Protein AF-A0A6A3CGH7-F1 (afdb_monomer)

Inte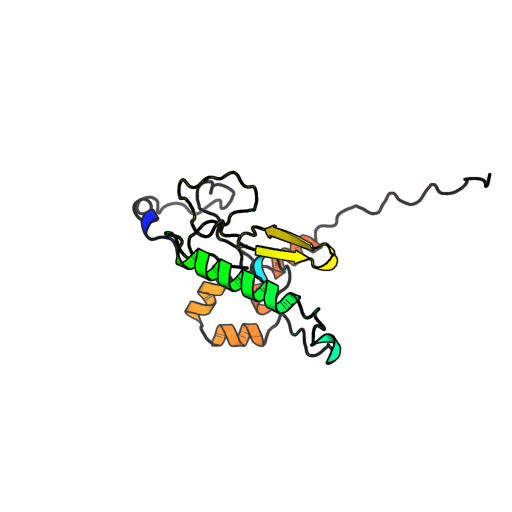rPro domains:
  IPR035985 Ubiquitin-activating enzyme-like [SSF69572] (38-181)

Nearest PDB structures (foldseek):
  3rui-assembly1_A  TM=8.873E-01  e=5.157E-11  Saccharomyces cerevisiae S288C
  3vh3-assembly1_A  TM=8.617E-01  e=3.775E-11  Saccharomyces cerevisiae S288C
  3t7e-assembly1_A-2  TM=8.145E-01  e=2.323E-09  Saccharomyces cerevisiae
  5yec-assembly1_C  TM=8.492E-01  e=1.420E-08  Saccharomyces cerevisiae S288C
  4gsk-assembly1_A  TM=8.381E-01  e=2.080E-07  Saccharomyces cerevisiae S288C

pLDDT: mean 77.68, std 19.88, range [31.5, 97.69]

Foldseek 3Di:
DAFADFPPDDDPPPPPPPPPDPDDDDDPDDDDPDDQFGFADPQQPPLFFDDPPDPPDDPCRVDDPDDPVPVVVVVVVVVLLQVLLVPDPCRSNDDADWVPPPPDDVDPSVSDGRASDWDADPVVRDIGGDTDGGDCLGLDRHPQLVVCCVVPPVVSVVCVHVPRCVSNVSSVSVVVVVVVVVDDDDDPDPDPDDDPDDDDD

Organism: Hibiscus syriacus (NCBI:txid106335)

Secondary structure (DSSP, 8-state):
----S-TT---GGGTTS-SS--------SS--TTS-PPBP-GGGG-SS-----STTS-HHHHS----TTHHHHHHHHHHHHHHHHHHSTTGGGPPP--TT-----SS--TT----SEEEEETTTTEEEEE--B--TT-TTTSHHHHHHHHHHTHHHHHHHHH-TTHHHHHTTHHHHHHHHHH------SS-SS--S-----

Sequence (201 aa):
MRHGPGPLNSTPNLKAETETLAAGVANLTLTNTNRRQRLGCYFCNDVVAPTDSTSNRTLDQQCTVTRPGLAPIASALAVELLVGILHHPDRIFAEAEIANSNSGGNFELPLGILPHQIRGSLPHFQQMTLVGHSSNSCTSCCSTVVSEYRKRGMEFILQAINHPTYLEDVTGLTELMRSANAFKLDWDDEIEAADEECVEL

Mean predicted aligned error: 12.55 Å

Radius of gyration: 23.04 Å; Cα contacts (8 Å, |Δi|>4): 182; chains: 1; bounding box: 76×53×49 Å

Structure (mmCIF, N/CA/C/O backbone):
data_AF-A0A6A3CGH7-F1
#
_entry.id   AF-A0A6A3CGH7-F1
#
loop_
_atom_site.group_PDB
_atom_site.id
_atom_site.type_symbol
_atom_site.label_atom_id
_atom_site.label_alt_id
_atom_site.label_comp_id
_atom_site.label_asym_id
_atom_site.label_entity_id
_atom_site.label_seq_id
_atom_site.pdbx_PDB_ins_code
_atom_site.Cartn_x
_atom_site.Cartn_y
_atom_site.Cartn_z
_atom_site.occupancy
_atom_site.B_iso_or_equiv
_atom_site.auth_seq_id
_atom_site.auth_comp_id
_atom_site.auth_asym_id
_atom_site.auth_atom_id
_atom_site.pdbx_PDB_model_num
ATOM 1 N N . MET A 1 1 ? 1.636 -1.380 -4.687 1.00 89.25 1 MET A N 1
ATOM 2 C CA . MET A 1 1 ? 1.302 -2.515 -3.797 1.00 89.25 1 MET A CA 1
ATOM 3 C C . MET A 1 1 ? -0.112 -2.941 -4.138 1.00 89.25 1 MET A C 1
ATOM 5 O O . MET A 1 1 ? -0.965 -2.064 -4.183 1.00 89.25 1 MET A O 1
ATOM 9 N N . ARG A 1 2 ? -0.367 -4.225 -4.402 1.00 91.50 2 ARG A N 1
ATOM 10 C CA . ARG A 1 2 ? -1.746 -4.733 -4.492 1.00 91.50 2 ARG A CA 1
ATOM 11 C C . ARG A 1 2 ? -2.213 -5.238 -3.131 1.00 91.50 2 ARG A C 1
ATOM 13 O O . ARG A 1 2 ? -1.403 -5.759 -2.378 1.00 91.50 2 ARG A O 1
ATOM 20 N N . HIS A 1 3 ? -3.499 -5.136 -2.834 1.00 87.94 3 HIS A N 1
ATOM 21 C CA . HIS A 1 3 ? -4.072 -5.775 -1.651 1.00 87.94 3 HIS A CA 1
ATOM 22 C C . HIS A 1 3 ? -4.731 -7.107 -2.030 1.00 87.94 3 HIS A C 1
ATOM 24 O O . HIS A 1 3 ? -5.187 -7.294 -3.158 1.00 87.94 3 HIS A O 1
ATOM 30 N N . GLY A 1 4 ? -4.789 -8.026 -1.070 1.00 85.94 4 GLY A N 1
ATOM 31 C CA . GLY A 1 4 ? -5.578 -9.251 -1.183 1.00 85.94 4 GLY A CA 1
ATOM 32 C C . GLY A 1 4 ? -7.066 -9.008 -0.883 1.00 85.94 4 GLY A C 1
ATOM 33 O O . GLY A 1 4 ? -7.504 -7.854 -0.770 1.00 85.94 4 GLY A O 1
ATOM 34 N N . PRO A 1 5 ? -7.861 -10.078 -0.716 1.00 87.44 5 PRO A N 1
ATOM 35 C CA . PRO A 1 5 ? -9.247 -9.963 -0.273 1.00 87.44 5 PRO A CA 1
ATOM 36 C C . PRO A 1 5 ? -9.312 -9.393 1.149 1.00 87.44 5 PRO A C 1
ATOM 38 O O . PRO A 1 5 ? -8.432 -9.661 1.960 1.00 87.44 5 PRO A O 1
ATOM 41 N N . GLY A 1 6 ? -10.354 -8.623 1.475 1.00 85.88 6 GLY A N 1
ATOM 42 C CA . GLY A 1 6 ? -10.535 -8.068 2.822 1.00 85.88 6 GLY A CA 1
ATOM 43 C C . GLY A 1 6 ? -10.729 -9.146 3.907 1.00 85.88 6 GLY A C 1
ATOM 44 O O . GLY A 1 6 ? -11.093 -10.278 3.591 1.00 85.88 6 GLY A O 1
ATOM 45 N N . PRO A 1 7 ? -10.564 -8.809 5.202 1.00 85.75 7 PRO A N 1
ATOM 46 C CA . PRO A 1 7 ? -10.633 -9.772 6.311 1.00 85.75 7 PRO A CA 1
ATOM 47 C C . PRO A 1 7 ? -11.980 -10.504 6.440 1.00 85.75 7 PRO A C 1
ATOM 49 O O . PRO A 1 7 ? -12.039 -11.557 7.063 1.00 85.75 7 PRO A O 1
ATOM 52 N N . LEU A 1 8 ? -13.051 -9.957 5.857 1.00 80.94 8 LEU A N 1
ATOM 53 C CA . LEU A 1 8 ? -14.404 -10.525 5.891 1.00 80.94 8 LEU A CA 1
ATOM 54 C C . LEU A 1 8 ? -14.805 -11.223 4.578 1.00 80.94 8 LEU A C 1
ATOM 56 O O . LEU A 1 8 ? -15.908 -11.755 4.483 1.00 80.94 8 LEU A O 1
ATOM 60 N N . ASN A 1 9 ? -13.924 -11.227 3.573 1.00 70.88 9 ASN A N 1
ATOM 61 C CA . ASN A 1 9 ? -14.151 -11.866 2.281 1.00 70.88 9 ASN A CA 1
ATOM 62 C C . ASN A 1 9 ? -13.320 -13.152 2.214 1.00 70.88 9 ASN A C 1
ATOM 64 O O . ASN A 1 9 ? -12.223 -13.172 1.662 1.00 70.88 9 ASN A O 1
ATOM 68 N N . SER A 1 10 ? -13.827 -14.229 2.808 1.00 59.09 10 SER A N 1
ATOM 69 C CA . SER A 1 10 ? -13.265 -15.569 2.609 1.00 59.09 10 SER A CA 1
ATOM 70 C C . SER A 1 10 ? -13.831 -16.179 1.327 1.00 59.09 10 SER A C 1
ATOM 72 O O . SER A 1 10 ? -15.004 -15.979 1.010 1.00 59.09 10 SER A O 1
ATOM 74 N N . THR A 1 11 ? -13.012 -16.932 0.594 1.00 55.16 11 THR A N 1
ATOM 75 C CA . THR A 1 11 ? -13.457 -17.730 -0.556 1.00 55.16 11 THR A CA 1
ATOM 76 C C . THR A 1 11 ? -14.655 -18.610 -0.168 1.00 55.16 11 THR A C 1
ATOM 78 O O . THR A 1 11 ? -14.607 -19.249 0.886 1.00 55.16 11 THR A O 1
ATOM 81 N N . PRO A 1 12 ? -15.708 -18.713 -1.000 1.00 44.56 12 PRO A N 1
ATOM 82 C CA . PRO A 1 12 ? -16.895 -19.515 -0.685 1.00 44.56 12 PRO A CA 1
ATOM 83 C C . PRO A 1 12 ? -16.621 -21.025 -0.531 1.00 44.56 12 PRO A C 1
ATOM 85 O O . PRO A 1 12 ? -17.478 -21.737 -0.023 1.00 44.56 12 PRO A O 1
ATOM 88 N N . ASN A 1 13 ? -15.432 -21.514 -0.899 1.00 42.19 13 ASN A N 1
ATOM 89 C CA . ASN A 1 13 ? -15.134 -22.946 -1.003 1.00 42.19 13 ASN A CA 1
ATOM 90 C C . ASN A 1 13 ? -14.571 -23.624 0.268 1.00 42.19 13 ASN A C 1
ATOM 92 O O . ASN A 1 13 ? -14.224 -24.794 0.215 1.00 42.19 13 ASN A O 1
ATOM 96 N N . LEU A 1 14 ? -14.477 -22.928 1.412 1.00 46.09 14 LEU A N 1
ATOM 97 C CA . LEU A 1 14 ? -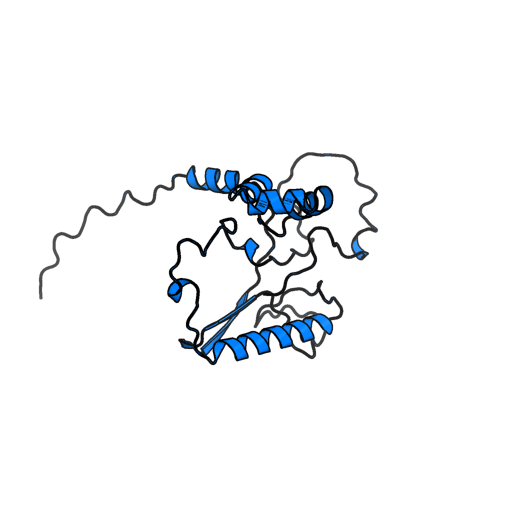14.064 -23.542 2.696 1.00 46.09 14 LEU A CA 1
ATOM 98 C C . LEU A 1 14 ? -15.201 -23.671 3.725 1.00 46.09 14 LEU A C 1
ATOM 100 O O . LEU A 1 14 ? -14.974 -24.132 4.838 1.00 46.09 14 LEU A O 1
ATOM 104 N N . LYS A 1 15 ? -16.430 -23.261 3.385 1.00 39.03 15 LYS A N 1
ATOM 105 C CA . LYS A 1 15 ? -17.566 -23.296 4.324 1.00 39.03 15 LYS A CA 1
ATOM 106 C C . LYS A 1 15 ? -18.226 -24.673 4.478 1.00 39.03 15 LYS A C 1
ATOM 108 O O . LYS A 1 15 ? -19.081 -24.807 5.342 1.00 39.03 15 LYS A O 1
ATOM 113 N N . ALA A 1 16 ? -17.835 -25.679 3.695 1.00 35.09 16 ALA A N 1
ATOM 114 C CA . ALA A 1 16 ? -18.477 -26.995 3.728 1.00 35.09 16 ALA A CA 1
ATOM 115 C C . ALA A 1 16 ? -18.003 -27.927 4.867 1.00 35.09 16 ALA A C 1
ATOM 117 O O . ALA A 1 16 ? -18.632 -28.955 5.080 1.00 35.09 16 ALA A O 1
ATOM 118 N N . GLU A 1 17 ? -16.952 -27.586 5.627 1.00 37.00 17 GLU A N 1
ATOM 119 C CA . GLU A 1 17 ? -16.411 -28.485 6.673 1.00 37.00 17 GLU A CA 1
ATOM 120 C C . GLU A 1 17 ? -16.409 -27.906 8.099 1.00 37.00 17 GLU A C 1
ATOM 122 O O . GLU A 1 17 ? -15.965 -28.563 9.035 1.00 37.00 17 GLU A O 1
ATOM 127 N N . THR A 1 18 ? -16.927 -26.694 8.318 1.00 39.50 18 THR A N 1
ATOM 128 C CA . THR A 1 18 ? -16.840 -26.015 9.630 1.00 39.50 18 THR A CA 1
ATOM 129 C C . THR A 1 18 ? -18.158 -25.908 10.404 1.00 39.50 18 THR A C 1
ATOM 131 O O . THR A 1 18 ? -18.245 -25.108 11.332 1.00 39.50 18 THR A O 1
ATOM 134 N N . GLU A 1 19 ? -19.184 -26.698 10.073 1.00 34.31 19 GLU A N 1
ATOM 135 C CA . GLU A 1 19 ? -20.462 -26.697 10.815 1.00 34.31 19 GLU A CA 1
ATOM 136 C C . GLU A 1 19 ? -20.519 -27.650 12.026 1.00 34.31 19 GLU A C 1
ATOM 138 O O . GLU A 1 19 ? -21.531 -27.680 12.719 1.00 34.31 19 GLU A O 1
ATOM 143 N N . THR A 1 20 ? -19.450 -28.380 12.370 1.00 34.44 20 THR A N 1
ATOM 144 C CA . THR A 1 20 ? -19.519 -29.408 13.436 1.00 34.44 20 THR A CA 1
ATOM 145 C C . THR A 1 20 ? -18.670 -29.188 14.687 1.00 34.44 20 THR A C 1
ATOM 147 O O . THR A 1 20 ? -18.676 -30.052 15.558 1.00 34.44 20 THR A O 1
ATOM 150 N N . LEU A 1 21 ? -17.992 -28.051 14.879 1.00 37.00 21 LEU A N 1
ATOM 151 C CA . LEU A 1 21 ? -17.173 -27.840 16.090 1.00 37.00 21 LEU A CA 1
ATOM 152 C C . LEU A 1 21 ? -17.418 -26.475 16.747 1.00 37.00 21 LEU A C 1
ATOM 154 O O . LEU A 1 21 ? -16.508 -25.678 16.958 1.00 37.00 21 LEU A O 1
ATOM 158 N N . ALA A 1 22 ? -18.677 -26.221 17.106 1.00 41.16 22 ALA A N 1
ATOM 159 C CA . ALA A 1 22 ? -19.054 -25.187 18.064 1.00 41.16 22 ALA A CA 1
ATOM 160 C C . ALA A 1 22 ? -19.098 -25.774 19.488 1.00 41.16 22 ALA A C 1
ATOM 162 O O . ALA A 1 22 ? -20.171 -26.068 20.003 1.00 41.16 22 ALA A O 1
ATOM 163 N N . ALA A 1 23 ? -17.935 -25.950 20.120 1.00 35.22 23 ALA A N 1
ATOM 164 C CA . ALA A 1 23 ? -17.808 -26.049 21.578 1.00 35.22 23 ALA A CA 1
ATOM 165 C C . ALA A 1 23 ? -16.338 -25.884 22.004 1.00 35.22 23 ALA A C 1
ATOM 167 O O . ALA A 1 23 ? -15.513 -26.743 21.711 1.00 35.22 23 ALA A O 1
ATOM 168 N N . GLY A 1 24 ? -16.022 -24.806 22.732 1.00 31.50 24 GLY A N 1
ATOM 169 C CA . GLY A 1 24 ? -14.763 -24.677 23.479 1.00 31.50 24 GLY A CA 1
ATOM 170 C C . GLY A 1 24 ? -13.956 -23.421 23.160 1.00 31.50 24 GLY A C 1
ATOM 171 O O . GLY A 1 24 ? -13.136 -23.403 22.250 1.00 31.50 24 GLY A O 1
ATOM 172 N N . VAL A 1 25 ? -14.163 -22.371 23.954 1.00 47.59 25 VAL A N 1
ATOM 173 C CA . VAL A 1 25 ? -13.304 -21.183 24.006 1.00 47.59 25 VAL A CA 1
ATOM 174 C C . VAL A 1 25 ? -12.207 -21.438 25.044 1.00 47.59 25 VAL A C 1
ATOM 176 O O . VAL A 1 25 ? -12.523 -21.487 26.227 1.00 47.59 25 VAL A O 1
ATOM 179 N N . ALA A 1 26 ? -10.954 -21.606 24.610 1.00 39.22 26 ALA A N 1
ATOM 180 C CA . ALA A 1 26 ? -9.715 -21.267 25.331 1.00 39.22 26 ALA A CA 1
ATOM 181 C C . ALA A 1 26 ? -8.492 -21.683 24.485 1.00 39.22 26 ALA A C 1
ATOM 183 O O . ALA A 1 26 ? -8.507 -22.744 23.872 1.00 39.22 26 ALA A O 1
ATOM 184 N N . ASN A 1 27 ? -7.433 -20.865 24.511 1.00 32.56 27 ASN A N 1
ATOM 185 C CA . ASN A 1 27 ? -6.109 -21.035 23.879 1.00 32.56 27 ASN A CA 1
ATOM 186 C C . ASN A 1 27 ? -5.968 -20.576 22.415 1.00 32.56 27 ASN A C 1
ATOM 188 O O . ASN A 1 27 ? -5.805 -21.357 21.482 1.00 32.56 27 ASN A O 1
ATOM 192 N N . LEU A 1 28 ? -5.917 -19.252 22.240 1.00 44.56 28 LEU A N 1
ATOM 193 C CA . LEU A 1 28 ? -5.352 -18.596 21.058 1.00 44.56 28 LEU A CA 1
ATOM 194 C C . LEU A 1 28 ? -3.817 -18.565 21.149 1.00 44.56 28 LEU A C 1
ATOM 196 O O . LEU A 1 28 ? -3.218 -17.512 21.339 1.00 44.56 28 LEU A O 1
ATOM 200 N N . THR A 1 29 ? -3.177 -19.718 20.981 1.00 39.56 29 THR A N 1
ATOM 201 C CA . THR A 1 29 ? -1.753 -19.804 20.632 1.00 39.56 29 THR A CA 1
ATOM 202 C C . THR A 1 29 ? -1.532 -20.944 19.637 1.00 39.56 29 THR A C 1
ATOM 204 O O . THR A 1 29 ? -1.656 -22.123 19.944 1.00 39.56 29 THR A O 1
ATOM 207 N N . LEU A 1 30 ? -1.188 -20.537 18.414 1.00 45.88 30 LEU A N 1
ATOM 208 C CA . LEU A 1 30 ? -0.374 -21.277 17.450 1.00 45.88 30 LEU A CA 1
ATOM 209 C C . LEU A 1 30 ? -0.872 -22.646 16.932 1.00 45.88 30 LEU A C 1
ATOM 211 O O . LEU A 1 30 ? -0.156 -23.633 17.016 1.00 45.88 30 LEU A O 1
ATOM 215 N N . THR A 1 31 ? -2.015 -22.694 16.244 1.00 34.72 31 THR A N 1
ATOM 216 C CA . THR A 1 31 ? -2.245 -23.706 15.187 1.00 34.72 31 THR A CA 1
ATOM 217 C C . THR A 1 31 ? -3.104 -23.130 14.058 1.00 34.72 31 THR A C 1
ATOM 219 O O . THR A 1 31 ? -4.329 -23.195 14.062 1.00 34.72 31 THR A O 1
ATOM 222 N N . ASN A 1 32 ? -2.468 -22.527 13.053 1.00 37.62 32 ASN A N 1
ATOM 223 C CA . ASN A 1 32 ? -3.140 -22.257 11.782 1.00 37.62 32 ASN A CA 1
ATOM 224 C C . ASN A 1 32 ? -2.175 -22.478 10.618 1.00 37.62 32 ASN A C 1
ATOM 226 O O . ASN A 1 32 ? -1.733 -21.545 9.956 1.00 37.62 32 ASN A O 1
ATOM 230 N N . THR A 1 33 ? -1.802 -23.737 10.412 1.00 35.31 33 THR A N 1
ATOM 231 C CA . THR A 1 33 ? -0.874 -24.174 9.363 1.00 35.31 33 THR A CA 1
ATOM 232 C C . THR A 1 33 ? -1.534 -24.365 7.993 1.00 35.31 33 THR A C 1
ATOM 234 O O . THR A 1 33 ? -0.865 -24.829 7.084 1.00 35.31 33 THR A O 1
ATOM 237 N N . ASN A 1 34 ? -2.806 -23.983 7.790 1.00 40.88 34 ASN A N 1
ATOM 238 C CA . ASN A 1 34 ? -3.487 -24.128 6.489 1.00 40.88 34 ASN A CA 1
ATOM 239 C C . ASN A 1 34 ? -4.535 -23.036 6.183 1.00 40.88 34 ASN A C 1
ATOM 241 O O . ASN A 1 34 ? -5.547 -23.289 5.531 1.00 40.88 34 ASN A O 1
ATOM 245 N N . ARG A 1 35 ? -4.319 -21.788 6.619 1.00 57.66 35 ARG A N 1
ATOM 246 C CA . ARG A 1 35 ? -5.030 -20.636 6.034 1.00 57.66 35 ARG A CA 1
ATOM 247 C C . ARG A 1 35 ? -4.040 -19.783 5.261 1.00 57.66 35 ARG A C 1
ATOM 249 O O . ARG A 1 35 ? -3.106 -19.252 5.857 1.00 57.66 35 ARG A O 1
ATOM 256 N N . ARG A 1 36 ? -4.269 -19.633 3.949 1.00 68.19 36 ARG A N 1
ATOM 257 C CA . ARG A 1 36 ? -3.543 -18.678 3.095 1.00 68.19 36 ARG A CA 1
ATOM 258 C C . ARG A 1 36 ? -3.466 -17.331 3.818 1.00 68.19 36 ARG A C 1
ATOM 260 O O . ARG A 1 36 ? -4.499 -16.738 4.141 1.00 68.19 36 ARG A O 1
ATOM 267 N N . GLN A 1 37 ? -2.252 -16.877 4.125 1.00 81.19 37 GLN A N 1
ATOM 268 C CA . GLN A 1 37 ? -2.053 -15.627 4.852 1.00 81.19 37 GLN A CA 1
ATOM 269 C C . GLN A 1 37 ? -2.447 -14.450 3.956 1.00 81.19 37 GLN A C 1
ATOM 271 O O . GLN A 1 37 ? -1.928 -14.287 2.853 1.00 81.19 37 GLN A O 1
ATOM 276 N N . ARG A 1 38 ? -3.372 -13.610 4.432 1.00 90.44 38 ARG A N 1
ATOM 277 C CA . ARG A 1 38 ? -3.857 -12.445 3.681 1.00 90.44 38 ARG A CA 1
ATOM 278 C C . ARG A 1 38 ? -2.707 -11.464 3.423 1.00 90.44 38 ARG A C 1
ATOM 280 O O . ARG A 1 38 ? -1.905 -11.189 4.317 1.00 90.44 38 ARG A O 1
ATOM 287 N N . LEU A 1 39 ? -2.661 -10.906 2.213 1.00 92.75 39 LEU A N 1
ATOM 288 C CA . LEU A 1 39 ? -1.710 -9.850 1.863 1.00 92.75 39 LEU A CA 1
ATOM 289 C C . LEU A 1 39 ? -1.976 -8.586 2.689 1.00 92.75 39 LEU A C 1
ATOM 291 O O . LEU A 1 39 ? -3.130 -8.210 2.915 1.00 92.75 39 LEU A O 1
ATOM 295 N N . GLY A 1 40 ? -0.903 -7.938 3.136 1.00 92.50 40 GLY A N 1
ATOM 296 C CA . GLY A 1 40 ? -0.989 -6.677 3.868 1.00 92.50 40 GLY A CA 1
ATOM 297 C C . GLY A 1 40 ? -1.496 -5.519 3.003 1.00 92.50 40 GLY A C 1
ATOM 298 O O . GLY A 1 40 ? -1.405 -5.550 1.779 1.00 92.50 40 GLY A O 1
ATOM 299 N N . CYS A 1 41 ? -2.036 -4.485 3.645 1.00 93.25 41 CYS A N 1
ATOM 300 C CA . CYS A 1 41 ? -2.239 -3.185 3.009 1.00 93.25 41 CYS A CA 1
ATOM 301 C C . CYS A 1 41 ? -1.012 -2.285 3.223 1.00 93.25 41 CYS A C 1
ATOM 303 O O . CYS A 1 41 ? -0.036 -2.682 3.865 1.00 93.25 41 CYS A O 1
ATOM 305 N N . TYR A 1 42 ? -1.084 -1.051 2.722 1.00 92.38 42 TYR A N 1
ATOM 306 C CA . TYR A 1 42 ? -0.023 -0.055 2.882 1.00 92.38 42 TYR A CA 1
ATOM 307 C C . TYR A 1 42 ? 0.373 0.151 4.355 1.00 92.38 42 TYR A C 1
ATOM 309 O O . TYR A 1 42 ? 1.552 0.104 4.690 1.00 92.38 42 TYR A O 1
ATOM 317 N N . PHE A 1 43 ? -0.624 0.248 5.238 1.00 92.50 43 PHE A N 1
ATOM 318 C CA . PHE A 1 43 ? -0.461 0.495 6.674 1.00 92.50 43 PHE A CA 1
ATOM 319 C C . PHE A 1 43 ? -0.136 -0.758 7.503 1.00 92.50 43 PHE A C 1
ATOM 321 O O . PHE A 1 43 ? -0.076 -0.687 8.722 1.00 92.50 43 PHE A O 1
ATOM 328 N N . CYS A 1 44 ? 0.015 -1.942 6.896 1.00 91.56 44 CYS A N 1
ATOM 329 C CA . CYS A 1 44 ? 0.346 -3.155 7.661 1.00 91.56 44 CYS A CA 1
ATOM 330 C C . CYS A 1 44 ? 1.791 -3.193 8.149 1.00 91.56 44 CYS A C 1
ATOM 332 O O . CYS A 1 44 ? 2.073 -3.908 9.103 1.00 91.56 44 CYS A O 1
ATOM 334 N N . ASN A 1 45 ? 2.685 -2.475 7.469 1.00 83.12 45 ASN A N 1
ATOM 335 C CA . ASN A 1 45 ? 4.102 -2.420 7.821 1.00 83.12 45 ASN A CA 1
ATOM 336 C C . ASN A 1 45 ? 4.461 -1.128 8.565 1.00 83.12 45 ASN A C 1
ATOM 338 O O . ASN A 1 45 ? 5.640 -0.882 8.792 1.00 83.12 45 ASN A O 1
ATOM 342 N N . ASP A 1 46 ? 3.467 -0.296 8.875 1.00 76.25 46 ASP A N 1
ATOM 343 C CA . ASP A 1 46 ? 3.660 0.920 9.652 1.00 76.25 46 ASP A CA 1
ATOM 344 C C . ASP A 1 46 ? 3.371 0.626 11.128 1.00 76.25 46 ASP A C 1
ATOM 346 O O . ASP A 1 46 ? 2.463 -0.147 11.446 1.00 76.25 46 ASP A O 1
ATOM 350 N N . VAL A 1 47 ? 4.166 1.219 12.015 1.00 69.12 47 VAL A N 1
ATOM 351 C CA . VAL A 1 47 ? 4.022 1.098 13.476 1.00 69.12 47 VAL A CA 1
ATOM 352 C C . VAL A 1 47 ? 3.337 2.317 14.089 1.00 69.12 47 VAL A C 1
ATOM 354 O O . VAL A 1 47 ? 3.213 2.388 15.306 1.00 69.12 47 VAL A O 1
ATOM 357 N N . VAL A 1 48 ? 2.878 3.258 13.259 1.00 73.38 48 VAL A N 1
ATOM 358 C CA . VAL A 1 48 ? 2.172 4.473 13.679 1.00 73.38 48 VAL A CA 1
ATOM 359 C C . VAL A 1 48 ? 0.887 4.630 12.862 1.00 73.38 48 VAL A C 1
ATOM 361 O O . VAL A 1 48 ? 0.829 4.265 11.683 1.00 73.38 48 VAL A O 1
ATOM 364 N N . ALA A 1 49 ? -0.174 5.163 13.470 1.00 77.88 49 ALA A N 1
ATOM 365 C CA . ALA A 1 49 ? -1.344 5.588 12.711 1.00 77.88 49 ALA A CA 1
ATOM 366 C C . ALA A 1 49 ? -1.014 6.776 11.786 1.00 77.88 49 ALA A C 1
ATOM 368 O O . ALA A 1 49 ? -0.171 7.617 12.106 1.00 77.88 49 ALA A O 1
ATOM 369 N N . PRO A 1 50 ? -1.697 6.898 10.633 1.00 79.00 50 PRO A N 1
ATOM 370 C CA . PRO A 1 50 ? -1.559 8.085 9.801 1.00 79.00 50 PRO A CA 1
ATOM 371 C C . PRO A 1 50 ? -2.030 9.329 10.569 1.00 79.00 50 PRO A C 1
ATOM 373 O O . PRO A 1 50 ? -3.181 9.408 10.993 1.00 79.00 50 PRO A O 1
ATOM 376 N N . THR A 1 51 ? -1.140 10.307 10.716 1.00 81.38 51 THR A N 1
ATOM 377 C CA . THR A 1 51 ? -1.406 11.610 11.341 1.00 81.38 51 THR A CA 1
ATOM 378 C C . THR A 1 51 ? -1.245 12.740 10.322 1.00 81.38 51 THR A C 1
ATOM 380 O O . THR A 1 51 ? -0.873 12.505 9.170 1.00 81.38 51 THR A O 1
ATOM 383 N N . ASP A 1 52 ? -1.558 13.977 10.716 1.00 79.44 52 ASP A N 1
ATOM 384 C CA . ASP A 1 52 ? -1.374 15.140 9.846 1.00 79.44 52 ASP A CA 1
ATOM 385 C C . ASP A 1 52 ? 0.111 15.352 9.514 1.00 79.44 52 ASP A C 1
ATOM 387 O O . ASP A 1 52 ? 0.899 15.862 10.311 1.00 79.44 52 ASP A O 1
ATOM 391 N N . SER A 1 53 ? 0.487 14.963 8.297 1.00 75.25 53 SER A N 1
ATOM 392 C CA . SER A 1 53 ? 1.839 15.114 7.766 1.00 75.25 53 SER A CA 1
ATOM 393 C C . SER A 1 53 ? 2.051 16.425 7.001 1.00 75.25 53 SER A C 1
ATOM 395 O O . SER A 1 53 ? 3.093 16.578 6.364 1.00 75.25 53 SER A O 1
ATOM 397 N N . THR A 1 54 ? 1.072 17.336 6.986 1.00 76.38 54 THR A N 1
ATOM 398 C CA . THR A 1 54 ? 1.060 18.528 6.119 1.00 76.38 54 THR A CA 1
ATOM 399 C C . THR A 1 54 ? 1.186 19.845 6.878 1.00 76.38 54 THR A C 1
ATOM 401 O O . THR A 1 54 ? 1.961 20.697 6.444 1.00 76.38 54 THR A O 1
ATOM 404 N N . SER A 1 55 ? 0.513 20.012 8.022 1.00 76.19 55 SER A N 1
ATOM 405 C CA . SER A 1 55 ? 0.494 21.282 8.776 1.00 76.19 55 SER A CA 1
ATOM 406 C C . SER A 1 55 ? 1.871 21.765 9.238 1.00 76.19 55 SER A C 1
ATOM 408 O O . SER A 1 55 ? 2.107 22.968 9.302 1.00 76.19 55 SER A O 1
ATOM 410 N N . ASN A 1 56 ? 2.800 20.841 9.489 1.00 72.12 56 ASN A N 1
ATOM 411 C CA . ASN A 1 56 ? 4.165 21.139 9.936 1.00 72.12 56 ASN A CA 1
ATOM 412 C C . ASN A 1 56 ? 5.224 21.032 8.823 1.00 72.12 56 ASN A C 1
ATOM 414 O O . ASN A 1 56 ? 6.417 20.975 9.118 1.00 72.12 56 ASN A O 1
ATOM 418 N N . ARG A 1 57 ? 4.817 20.980 7.547 1.00 69.50 57 ARG A N 1
ATOM 419 C CA . ARG A 1 57 ? 5.731 20.939 6.393 1.00 69.50 57 ARG A CA 1
ATOM 420 C C . ARG A 1 57 ? 5.586 22.199 5.552 1.00 69.50 57 ARG A C 1
ATOM 422 O O . ARG A 1 57 ? 4.472 22.585 5.215 1.00 69.50 57 ARG A O 1
ATOM 429 N N . THR A 1 58 ? 6.698 22.822 5.168 1.00 68.12 58 THR A N 1
ATOM 430 C CA . THR A 1 58 ? 6.681 23.916 4.178 1.00 68.12 58 THR A CA 1
ATOM 431 C C . THR A 1 58 ? 6.281 23.380 2.796 1.00 68.12 58 THR A C 1
ATOM 433 O O . THR A 1 58 ? 6.372 22.180 2.553 1.00 68.12 58 THR A O 1
ATOM 436 N N . LEU A 1 59 ? 5.837 24.236 1.867 1.00 62.12 59 LEU A N 1
ATOM 437 C CA . LEU A 1 59 ? 5.371 23.812 0.532 1.00 62.12 59 LEU A CA 1
ATOM 438 C C . LEU A 1 59 ? 6.399 22.923 -0.210 1.00 62.12 59 LEU A C 1
ATOM 440 O O . LEU A 1 59 ? 6.031 21.914 -0.811 1.00 62.12 59 LEU A O 1
ATOM 444 N N . ASP A 1 60 ? 7.693 23.226 -0.066 1.00 61.41 60 ASP A N 1
ATOM 445 C CA . ASP A 1 60 ? 8.805 22.440 -0.629 1.00 61.41 60 ASP A CA 1
ATOM 446 C C . ASP A 1 60 ? 9.034 21.083 0.068 1.00 61.41 60 ASP A C 1
ATOM 448 O O . ASP A 1 60 ? 9.698 20.203 -0.472 1.00 61.41 60 ASP A O 1
ATOM 452 N N . GLN A 1 61 ? 8.471 20.885 1.262 1.00 62.03 61 GLN A N 1
ATOM 453 C CA . GLN A 1 61 ? 8.438 19.611 1.992 1.00 62.03 61 GLN A CA 1
ATOM 454 C C . GLN A 1 61 ? 7.123 18.838 1.780 1.00 62.03 61 GLN A C 1
ATOM 456 O O . GLN A 1 61 ? 7.022 17.663 2.153 1.00 62.03 61 GLN A O 1
ATOM 461 N N . GLN A 1 62 ? 6.110 19.483 1.194 1.00 63.69 62 GLN A N 1
ATOM 462 C CA . GLN A 1 62 ? 4.836 18.870 0.810 1.00 63.69 62 GLN A CA 1
ATOM 463 C C . GLN A 1 62 ? 4.896 18.282 -0.610 1.00 63.69 62 GLN A C 1
ATOM 465 O O . GLN A 1 62 ? 4.238 17.281 -0.888 1.00 63.69 62 GLN A O 1
ATOM 470 N N . CYS A 1 63 ? 5.734 18.846 -1.486 1.00 64.94 63 CYS A N 1
ATOM 471 C CA . CYS A 1 63 ? 5.934 18.373 -2.852 1.00 64.94 63 CYS A CA 1
ATOM 472 C C . CYS A 1 63 ? 7.239 17.582 -2.981 1.00 64.94 63 CYS A C 1
ATOM 474 O O . CYS A 1 63 ? 8.334 18.101 -2.788 1.00 64.94 63 CYS A O 1
ATOM 476 N N . THR A 1 64 ? 7.147 16.314 -3.374 1.00 64.62 64 THR A N 1
ATOM 477 C CA . THR A 1 64 ? 8.335 15.537 -3.737 1.00 64.62 64 THR A CA 1
ATOM 478 C C . THR A 1 64 ? 8.818 16.002 -5.113 1.00 64.62 64 THR A C 1
ATOM 480 O O . THR A 1 64 ? 8.173 15.723 -6.124 1.00 64.62 64 THR A O 1
ATOM 483 N N . VAL A 1 65 ? 9.960 16.691 -5.188 1.00 78.06 65 VAL A N 1
ATOM 484 C CA . VAL A 1 65 ? 10.672 16.848 -6.466 1.00 78.06 65 VAL A CA 1
ATOM 485 C C . VAL A 1 65 ? 11.159 15.458 -6.871 1.00 78.06 65 VAL A C 1
ATOM 487 O O . VAL A 1 65 ? 12.093 14.911 -6.288 1.00 78.06 65 VAL A O 1
ATOM 490 N N . THR A 1 66 ? 10.476 14.841 -7.834 1.00 85.56 66 THR A N 1
ATOM 491 C CA . THR A 1 66 ? 10.813 13.499 -8.319 1.00 85.56 66 THR A CA 1
ATOM 492 C C . THR A 1 66 ? 11.562 13.579 -9.641 1.00 85.56 66 THR A C 1
ATOM 494 O O . THR A 1 66 ? 11.326 14.460 -10.467 1.00 85.56 66 THR A O 1
ATOM 497 N N . ARG A 1 67 ? 12.477 12.630 -9.874 1.00 89.00 67 ARG A N 1
ATOM 498 C CA . ARG A 1 67 ? 13.074 12.447 -11.203 1.00 89.00 67 ARG A CA 1
ATOM 499 C C . ARG A 1 67 ? 11.937 12.163 -12.201 1.00 89.00 67 ARG A C 1
ATOM 501 O O . ARG A 1 67 ? 11.192 11.213 -11.951 1.00 89.00 67 ARG A O 1
ATOM 508 N N . PRO A 1 68 ? 11.833 12.876 -13.340 1.00 91.06 68 PRO A N 1
ATOM 509 C CA . PRO A 1 68 ? 10.697 12.745 -14.262 1.00 91.06 68 PRO A CA 1
ATOM 510 C C . PRO A 1 68 ? 10.415 11.316 -14.753 1.00 91.06 68 PRO A C 1
ATOM 512 O O . PRO A 1 68 ? 9.276 10.979 -15.052 1.00 91.06 68 PRO A O 1
ATOM 515 N N . GLY A 1 69 ? 11.435 10.449 -14.792 1.00 92.50 69 GLY A N 1
ATOM 516 C CA . GLY A 1 69 ? 11.284 9.042 -15.173 1.00 92.50 69 GLY A CA 1
ATOM 517 C C . GLY A 1 69 ? 10.558 8.151 -14.153 1.00 92.50 69 GLY A C 1
ATOM 518 O O . GLY A 1 69 ? 10.134 7.060 -14.520 1.00 92.50 69 GLY A O 1
ATOM 519 N N . LEU A 1 70 ? 10.382 8.575 -12.893 1.00 92.56 70 LEU A N 1
ATOM 520 C CA . LEU A 1 70 ? 9.754 7.740 -11.856 1.00 92.56 70 LEU A CA 1
ATOM 521 C C . LEU A 1 70 ? 8.258 7.526 -12.091 1.00 92.56 70 LEU A C 1
ATOM 523 O O . LEU A 1 70 ? 7.782 6.396 -11.988 1.00 92.56 70 LEU A O 1
ATOM 527 N N . ALA A 1 71 ? 7.520 8.594 -12.405 1.00 93.31 71 ALA A N 1
ATOM 528 C CA . ALA A 1 71 ? 6.071 8.515 -12.559 1.00 93.31 71 ALA A CA 1
ATOM 529 C C . ALA A 1 71 ? 5.645 7.584 -13.715 1.00 93.31 71 ALA A C 1
ATOM 531 O O . ALA A 1 71 ? 4.787 6.730 -13.476 1.00 93.31 71 ALA A O 1
ATOM 532 N N . PRO A 1 72 ? 6.259 7.640 -14.918 1.00 96.69 72 PRO A N 1
ATOM 533 C CA . PRO A 1 72 ? 5.958 6.691 -15.991 1.00 96.69 72 PRO A CA 1
ATOM 534 C C . PRO A 1 72 ? 6.247 5.233 -15.617 1.00 96.69 72 PRO A C 1
ATOM 536 O O . PRO A 1 72 ? 5.414 4.369 -15.874 1.00 96.69 72 PRO A O 1
ATOM 539 N N . ILE A 1 73 ? 7.382 4.954 -14.961 1.00 96.69 73 ILE A N 1
ATOM 540 C CA . ILE A 1 73 ? 7.755 3.590 -14.549 1.00 96.69 73 ILE A CA 1
ATOM 541 C C . ILE A 1 73 ? 6.755 3.041 -13.528 1.00 96.69 73 ILE A C 1
ATOM 543 O O . ILE A 1 73 ? 6.236 1.940 -13.701 1.00 96.69 73 ILE A O 1
ATOM 547 N N . ALA A 1 74 ? 6.444 3.814 -12.484 1.00 95.25 74 ALA A N 1
ATOM 548 C CA . ALA A 1 74 ? 5.480 3.408 -11.465 1.00 95.25 74 ALA A CA 1
ATOM 549 C C . ALA A 1 74 ? 4.079 3.180 -12.058 1.00 95.25 74 ALA A C 1
ATOM 551 O O . ALA A 1 74 ? 3.412 2.210 -11.700 1.00 95.25 74 ALA A O 1
ATOM 552 N N . SER A 1 75 ? 3.660 4.044 -12.988 1.00 97.12 75 SER A N 1
ATOM 553 C CA . SER A 1 75 ? 2.362 3.938 -13.663 1.00 97.12 75 SER A CA 1
ATOM 554 C C . SER A 1 75 ? 2.279 2.685 -14.533 1.00 97.12 75 SER A C 1
ATOM 556 O O . SER A 1 75 ? 1.308 1.941 -14.426 1.00 97.12 75 SER A O 1
ATOM 558 N N . ALA A 1 76 ? 3.311 2.408 -15.338 1.00 97.69 76 ALA A N 1
ATOM 559 C CA . ALA A 1 76 ? 3.370 1.213 -16.175 1.00 97.69 76 ALA A CA 1
ATOM 560 C C . ALA A 1 76 ? 3.301 -0.067 -15.328 1.00 97.69 76 ALA A C 1
ATOM 562 O O . ALA A 1 76 ? 2.457 -0.923 -15.574 1.00 97.69 76 ALA A O 1
ATOM 563 N N . LEU A 1 77 ? 4.106 -0.157 -14.263 1.00 96.19 77 LEU A N 1
ATOM 564 C CA . LEU A 1 77 ? 4.090 -1.303 -13.348 1.00 96.19 77 LEU A CA 1
ATOM 565 C C . LEU A 1 77 ? 2.728 -1.496 -12.665 1.00 96.19 77 LEU A C 1
ATOM 567 O O . LEU A 1 77 ? 2.289 -2.628 -12.478 1.00 96.19 77 LEU A O 1
ATOM 571 N N . ALA A 1 78 ? 2.058 -0.408 -12.274 1.00 96.00 78 ALA A N 1
ATOM 572 C CA . ALA A 1 78 ? 0.740 -0.479 -11.651 1.00 96.00 78 ALA A CA 1
ATOM 573 C C . ALA A 1 78 ? -0.333 -0.993 -12.623 1.00 96.00 78 ALA A C 1
ATOM 575 O O . ALA A 1 78 ? -1.164 -1.813 -12.226 1.00 96.00 78 ALA A O 1
ATOM 576 N N . VAL A 1 79 ? -0.303 -0.539 -13.880 1.00 97.12 79 VAL A N 1
ATOM 577 C CA . VAL A 1 79 ? -1.230 -0.991 -14.927 1.00 97.12 79 VAL A CA 1
ATOM 578 C C . VAL A 1 79 ? -0.979 -2.455 -15.277 1.00 97.12 79 VAL A C 1
ATOM 580 O O . VAL A 1 79 ? -1.927 -3.233 -15.249 1.00 97.12 79 VAL A O 1
ATOM 583 N N . GLU A 1 80 ? 0.270 -2.860 -15.509 1.00 95.69 80 GLU A N 1
ATOM 584 C CA . GLU A 1 80 ? 0.608 -4.261 -15.806 1.00 95.69 80 GLU A CA 1
ATOM 585 C C . GLU A 1 80 ? 0.184 -5.197 -14.670 1.00 95.69 80 GLU A C 1
ATOM 587 O O . GLU A 1 80 ? -0.445 -6.229 -14.904 1.00 95.69 80 GLU A O 1
ATOM 592 N N . LEU A 1 81 ? 0.422 -4.798 -13.415 1.00 94.44 81 LEU A N 1
ATOM 593 C CA . LEU A 1 81 ? -0.025 -5.565 -12.254 1.00 94.44 81 LEU A CA 1
ATOM 594 C C . LEU A 1 81 ? -1.556 -5.675 -12.192 1.00 94.44 81 LEU A C 1
ATOM 596 O O . LEU A 1 81 ? -2.080 -6.744 -11.880 1.00 94.44 81 LEU A O 1
ATOM 600 N N . LEU A 1 82 ? -2.284 -4.595 -12.485 1.00 94.81 82 LEU A N 1
ATOM 601 C CA . LEU A 1 82 ? -3.747 -4.610 -12.527 1.00 94.81 82 LEU A CA 1
ATOM 602 C C . LEU A 1 82 ? -4.264 -5.557 -13.615 1.00 94.81 82 LEU A C 1
ATOM 604 O O . LEU A 1 82 ? -5.143 -6.376 -13.344 1.00 94.81 82 LEU A O 1
ATOM 608 N N . VAL A 1 83 ? -3.716 -5.467 -14.828 1.00 95.12 83 VAL A N 1
ATOM 609 C CA . VAL A 1 83 ? -4.090 -6.335 -15.950 1.00 95.12 83 VAL A CA 1
ATOM 610 C C . VAL A 1 83 ? -3.793 -7.796 -15.604 1.00 95.12 83 VAL A C 1
ATOM 612 O O . VAL A 1 83 ? -4.672 -8.640 -15.783 1.00 95.12 83 VAL A O 1
ATOM 615 N N . GLY A 1 84 ? -2.629 -8.088 -15.018 1.00 93.06 84 GLY A N 1
ATOM 616 C CA . GLY A 1 84 ? -2.266 -9.420 -14.531 1.00 93.06 84 GLY A CA 1
ATOM 617 C C . GLY A 1 84 ? -3.268 -9.981 -13.518 1.00 93.06 84 GLY A C 1
ATOM 618 O O . GLY A 1 84 ? -3.764 -11.094 -13.689 1.00 93.06 84 GLY A O 1
ATOM 619 N N . ILE A 1 85 ? -3.651 -9.192 -12.506 1.00 92.44 85 ILE A N 1
ATOM 620 C CA . ILE A 1 85 ? -4.667 -9.593 -11.514 1.00 92.44 85 ILE A CA 1
ATOM 621 C C . ILE A 1 85 ? -6.008 -9.892 -12.192 1.00 92.44 85 ILE A C 1
ATOM 623 O O . ILE A 1 85 ? -6.675 -10.857 -11.830 1.00 92.44 85 ILE A O 1
ATOM 627 N N . LEU A 1 86 ? -6.435 -9.075 -13.158 1.00 92.88 86 LEU A N 1
ATOM 628 C CA . LEU A 1 86 ? -7.731 -9.253 -13.820 1.00 92.88 86 LEU A CA 1
ATOM 629 C C . LEU A 1 86 ? -7.796 -10.514 -14.691 1.00 92.88 86 LEU A C 1
ATOM 631 O O . LEU A 1 86 ? -8.882 -11.085 -14.816 1.00 92.88 86 LEU A O 1
ATOM 635 N N . HIS A 1 87 ? -6.667 -10.936 -15.265 1.00 91.25 87 HIS A N 1
ATOM 636 C CA . HIS A 1 87 ? -6.563 -12.144 -16.091 1.00 91.25 87 HIS A CA 1
ATOM 637 C C . HIS A 1 87 ? -6.312 -13.417 -15.276 1.00 91.25 87 HIS A C 1
ATOM 639 O O . HIS A 1 87 ? -6.589 -14.512 -15.762 1.00 91.25 87 HIS A O 1
ATOM 645 N N . HIS A 1 88 ? -5.819 -13.299 -14.043 1.00 89.75 88 HIS A N 1
ATOM 646 C CA . HIS A 1 88 ? -5.607 -14.450 -13.175 1.00 89.75 88 HIS A CA 1
ATOM 647 C C . HIS A 1 88 ? -6.946 -15.112 -12.795 1.00 89.75 88 HIS A C 1
ATOM 649 O O . HIS A 1 88 ? -7.873 -14.400 -12.390 1.00 89.75 88 HIS A O 1
ATOM 655 N N . PRO A 1 89 ? -7.068 -16.456 -12.835 1.00 89.56 89 PRO A N 1
ATOM 656 C CA . PRO A 1 89 ? -8.315 -17.156 -12.499 1.00 89.56 89 PRO A CA 1
ATOM 657 C C . PRO A 1 89 ? -8.831 -16.807 -11.094 1.00 89.56 89 PRO A C 1
ATOM 659 O O . PRO A 1 89 ? -10.013 -16.512 -10.918 1.00 89.56 89 PRO A O 1
ATOM 662 N N . ASP A 1 90 ? -7.927 -16.734 -10.114 1.00 88.69 90 ASP A N 1
ATOM 663 C CA . ASP A 1 90 ? -8.258 -16.356 -8.731 1.00 88.69 90 ASP A CA 1
ATOM 664 C C . ASP A 1 90 ? -8.448 -14.840 -8.504 1.00 88.69 90 ASP A C 1
ATOM 666 O O . ASP A 1 90 ? -8.876 -14.421 -7.426 1.00 88.69 90 ASP A O 1
ATOM 670 N N . ARG A 1 91 ? -8.169 -13.985 -9.496 1.00 90.44 91 ARG A N 1
ATOM 671 C CA . ARG A 1 91 ? -8.320 -12.520 -9.413 1.00 90.44 91 ARG A CA 1
ATOM 672 C C . ARG A 1 91 ? -7.685 -11.922 -8.146 1.00 90.44 91 ARG A C 1
ATOM 674 O O . ARG A 1 91 ? -6.502 -12.106 -7.887 1.00 90.44 91 ARG A O 1
ATOM 681 N N . ILE A 1 92 ? -8.471 -11.224 -7.317 1.00 89.88 92 ILE A N 1
ATOM 682 C CA . ILE A 1 92 ? -8.024 -10.623 -6.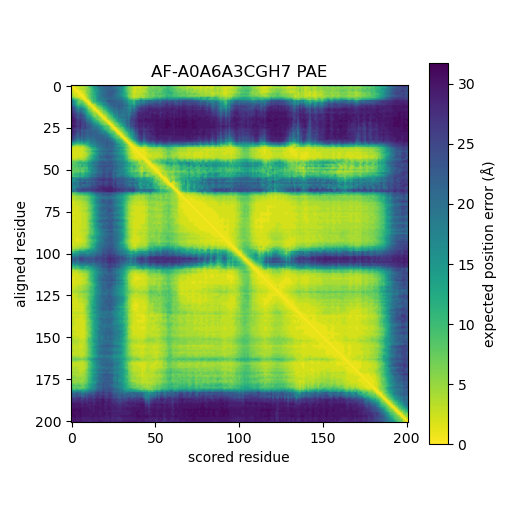047 1.00 89.88 92 ILE A CA 1
ATOM 683 C C . ILE A 1 92 ? -7.527 -11.660 -5.021 1.00 89.88 92 ILE A C 1
ATOM 685 O O . ILE A 1 92 ? -6.817 -11.299 -4.085 1.00 89.88 92 ILE A O 1
ATOM 689 N N . PHE A 1 93 ? -7.890 -12.935 -5.184 1.00 89.19 93 PHE A N 1
ATOM 690 C CA . PHE A 1 93 ? -7.450 -14.041 -4.331 1.00 89.19 93 PHE A CA 1
ATOM 691 C C . PHE A 1 93 ? -6.128 -14.672 -4.793 1.00 89.19 93 PHE A C 1
ATOM 693 O O . PHE A 1 93 ? -5.638 -15.572 -4.111 1.00 89.19 93 PHE A O 1
ATOM 700 N N . ALA A 1 94 ? -5.550 -14.209 -5.908 1.00 89.38 94 ALA A N 1
ATOM 701 C CA . ALA A 1 94 ? -4.271 -14.696 -6.409 1.00 89.38 94 ALA A CA 1
ATOM 702 C C . ALA A 1 94 ? -3.140 -14.470 -5.392 1.00 89.38 94 ALA A C 1
ATOM 704 O O . ALA A 1 94 ? -2.945 -13.354 -4.883 1.00 89.38 94 ALA A O 1
ATOM 705 N N . GLU A 1 95 ? -2.380 -15.531 -5.120 1.00 88.56 95 GLU A N 1
ATOM 706 C CA . GLU A 1 95 ? -1.248 -15.497 -4.196 1.00 88.56 95 GLU A CA 1
ATOM 707 C C . GLU A 1 95 ? -0.141 -14.565 -4.699 1.00 88.56 95 GLU A C 1
ATOM 709 O O . GLU A 1 95 ? -0.026 -14.270 -5.888 1.00 88.56 95 GLU A O 1
ATOM 714 N N . ALA A 1 96 ? 0.634 -14.010 -3.768 1.00 90.12 96 ALA A N 1
ATOM 715 C CA . ALA A 1 96 ? 1.739 -13.135 -4.123 1.00 90.12 96 ALA A CA 1
ATOM 716 C C . ALA A 1 96 ? 3.008 -13.935 -4.375 1.00 90.12 96 ALA A C 1
ATOM 718 O O . ALA A 1 96 ? 3.458 -14.678 -3.509 1.00 90.12 96 ALA A O 1
ATOM 719 N N . GLU A 1 97 ? 3.604 -13.698 -5.532 1.00 87.25 97 GLU A N 1
ATOM 720 C CA . GLU A 1 97 ? 4.835 -14.336 -5.968 1.00 87.25 97 GLU A CA 1
ATOM 721 C C . GLU A 1 97 ? 6.003 -13.352 -5.868 1.00 87.25 97 GLU A C 1
ATOM 723 O O . GLU A 1 97 ? 5.854 -12.137 -6.046 1.00 87.25 97 GLU A O 1
ATOM 728 N N . ILE A 1 98 ? 7.185 -13.882 -5.569 1.00 83.69 98 ILE A N 1
ATOM 729 C CA . ILE A 1 98 ? 8.442 -13.129 -5.554 1.00 83.69 98 ILE A CA 1
ATOM 730 C C . ILE A 1 98 ? 9.231 -13.537 -6.798 1.00 83.69 98 ILE A C 1
ATOM 732 O O . ILE A 1 98 ? 9.236 -14.711 -7.177 1.00 83.69 98 ILE A O 1
ATOM 736 N N . ALA A 1 99 ? 9.921 -12.590 -7.434 1.00 72.00 99 ALA A N 1
ATOM 737 C CA . ALA A 1 99 ? 10.857 -12.922 -8.502 1.00 72.00 99 ALA A CA 1
ATOM 738 C C . ALA A 1 99 ? 11.847 -14.002 -8.011 1.00 72.00 99 ALA A C 1
ATOM 740 O O . ALA A 1 99 ? 12.438 -13.852 -6.942 1.00 72.00 99 ALA A O 1
ATOM 741 N N . ASN A 1 100 ? 12.005 -15.086 -8.781 1.00 67.50 100 ASN A N 1
ATOM 742 C CA . ASN A 1 100 ? 12.825 -16.276 -8.474 1.00 67.50 100 ASN A CA 1
ATOM 743 C C . ASN A 1 100 ? 12.236 -17.287 -7.473 1.00 67.50 100 ASN A C 1
ATOM 745 O O . ASN A 1 100 ? 12.931 -18.225 -7.078 1.00 67.50 100 ASN A O 1
ATOM 749 N N . SER A 1 101 ? 10.974 -17.145 -7.062 1.00 63.62 101 SER A N 1
ATOM 750 C CA . SER A 1 101 ? 10.305 -18.208 -6.309 1.00 63.62 101 SER A CA 1
ATOM 751 C C . SER A 1 101 ? 9.861 -19.327 -7.262 1.00 63.62 101 SER A C 1
ATOM 753 O O . SER A 1 101 ? 8.948 -19.155 -8.058 1.00 63.62 101 SER A O 1
ATOM 755 N N . ASN A 1 102 ? 10.515 -20.495 -7.186 1.00 54.50 102 ASN A N 1
ATOM 756 C CA . ASN A 1 102 ? 10.163 -21.717 -7.939 1.00 54.50 102 ASN A CA 1
ATOM 757 C C . ASN A 1 102 ? 8.847 -22.368 -7.455 1.00 54.50 102 ASN A C 1
ATOM 759 O O . ASN A 1 102 ? 8.609 -23.556 -7.674 1.00 54.50 102 ASN A O 1
ATOM 763 N N . SER A 1 103 ? 7.997 -21.616 -6.758 1.00 55.00 103 SER A N 1
ATOM 764 C CA . SER A 1 103 ? 6.672 -22.033 -6.313 1.00 55.00 103 SER A CA 1
ATOM 765 C C . SER A 1 103 ? 5.718 -22.027 -7.505 1.00 55.00 103 SER A C 1
ATOM 767 O O . SER A 1 103 ? 4.900 -21.130 -7.674 1.00 55.00 103 SER A O 1
ATOM 769 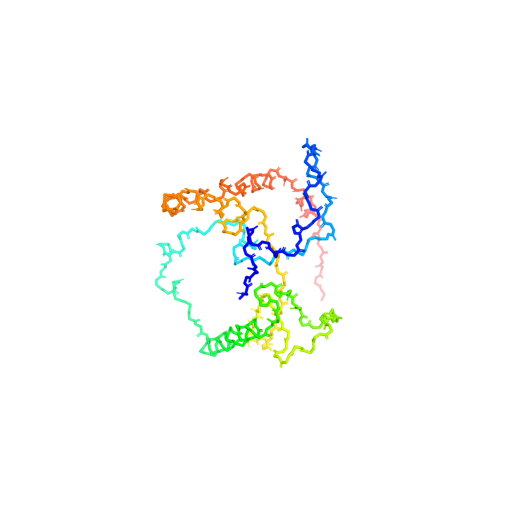N N . GLY A 1 104 ? 5.879 -23.040 -8.356 1.00 52.59 104 GLY A N 1
ATOM 770 C CA . GLY A 1 104 ? 5.019 -23.320 -9.491 1.00 52.59 104 GLY A CA 1
ATOM 771 C C . GLY A 1 104 ? 3.588 -23.605 -9.050 1.00 52.59 104 GLY A C 1
ATOM 772 O O . GLY A 1 104 ? 3.275 -24.685 -8.551 1.00 52.59 104 GLY A O 1
ATOM 773 N N . GLY A 1 105 ? 2.700 -22.652 -9.313 1.00 52.31 105 GLY A N 1
ATOM 774 C CA . GLY A 1 105 ? 1.354 -22.999 -9.738 1.00 52.31 105 GLY A CA 1
ATOM 775 C C . GLY A 1 105 ? 1.447 -23.517 -11.170 1.00 52.31 105 GLY A C 1
ATOM 776 O O . GLY A 1 105 ? 2.077 -22.890 -12.011 1.00 52.31 105 GLY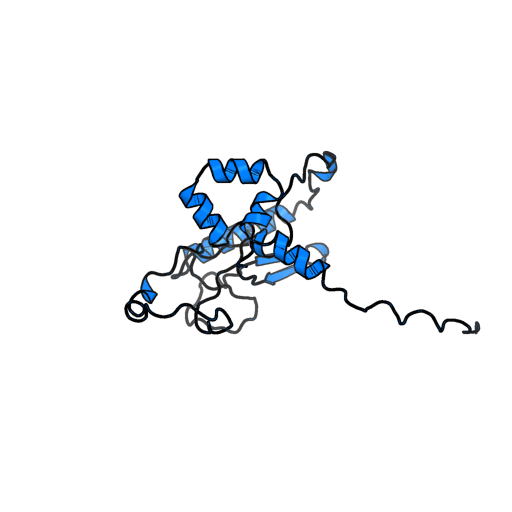 A O 1
ATOM 777 N N . ASN A 1 106 ? 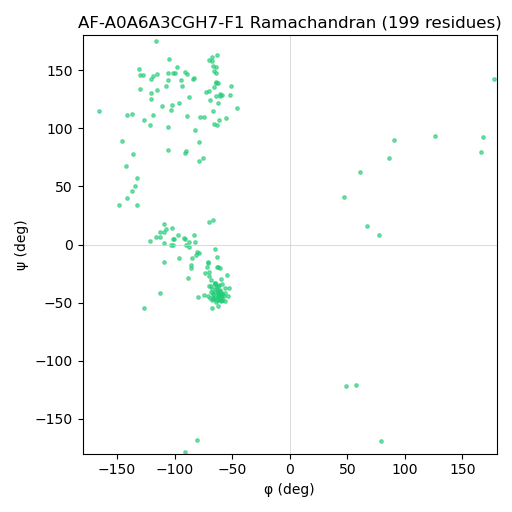0.826 -24.658 -11.456 1.00 49.34 106 ASN A N 1
ATOM 778 C CA . ASN A 1 106 ? 0.802 -25.329 -12.765 1.00 49.34 106 ASN A CA 1
ATOM 779 C C . ASN A 1 106 ? 0.036 -24.537 -13.858 1.00 49.34 106 ASN A C 1
ATOM 781 O O . ASN A 1 106 ? -0.472 -25.112 -14.818 1.00 49.34 106 ASN A O 1
ATOM 785 N N . PHE A 1 107 ? -0.116 -23.228 -13.664 1.00 55.88 107 PHE A N 1
ATOM 786 C CA . PHE A 1 107 ? -0.728 -22.294 -14.584 1.00 55.88 107 PHE A CA 1
ATOM 787 C C . PHE A 1 107 ? 0.401 -21.531 -15.260 1.00 55.88 107 PHE A C 1
ATOM 789 O O . PHE A 1 107 ? 1.126 -20.784 -14.608 1.00 55.88 107 PHE A O 1
ATOM 796 N N . GLU A 1 108 ? 0.540 -21.699 -16.573 1.00 61.50 108 GLU A N 1
ATOM 797 C CA . GLU A 1 108 ? 1.229 -20.690 -17.368 1.00 61.50 108 GLU A CA 1
ATOM 798 C C . GLU A 1 108 ? 0.513 -19.364 -17.105 1.00 61.50 108 GLU A C 1
ATOM 800 O O . GLU A 1 108 ? -0.646 -19.195 -17.476 1.00 61.50 108 GLU A O 1
ATOM 805 N N . LEU A 1 109 ? 1.164 -18.458 -16.378 1.00 71.81 109 LEU A N 1
ATOM 806 C CA . LEU A 1 109 ? 0.678 -17.105 -16.161 1.00 71.81 109 LEU A CA 1
ATOM 807 C C . LEU A 1 109 ? 1.079 -16.300 -17.401 1.00 71.81 109 LEU A C 1
ATOM 809 O O . LEU A 1 109 ? 2.232 -15.874 -17.488 1.00 71.81 109 LEU A O 1
ATOM 813 N N . PRO A 1 110 ? 0.178 -16.081 -18.380 1.00 77.44 110 PRO A N 1
ATOM 814 C CA . PRO A 1 110 ? 0.553 -15.491 -19.668 1.00 77.44 110 PRO A CA 1
ATOM 815 C C . PRO A 1 110 ? 1.092 -14.060 -19.532 1.00 77.44 110 PRO A C 1
ATOM 817 O O . PRO A 1 110 ? 1.775 -13.571 -20.425 1.00 77.44 110 PRO A O 1
ATOM 820 N N . LEU A 1 111 ? 0.788 -13.397 -18.411 1.00 88.31 111 LEU A N 1
ATOM 821 C CA . LEU A 1 111 ? 1.216 -12.037 -18.082 1.00 88.31 111 LEU A CA 1
ATOM 822 C C . LEU A 1 111 ? 2.287 -11.996 -16.977 1.00 88.31 111 LEU A C 1
ATOM 824 O O . LEU A 1 111 ? 2.577 -10.934 -16.432 1.00 88.31 111 LEU A O 1
ATOM 828 N N . GLY A 1 112 ? 2.883 -13.144 -16.649 1.00 88.12 112 GLY A N 1
ATOM 829 C CA . GLY A 1 112 ? 3.923 -13.267 -15.633 1.00 88.12 112 GLY A CA 1
ATOM 830 C C . GLY A 1 112 ? 3.405 -13.281 -14.193 1.00 88.12 112 GLY A C 1
ATOM 831 O O . GLY A 1 112 ? 2.213 -13.431 -13.928 1.00 88.12 112 GLY A O 1
ATOM 832 N N . ILE A 1 113 ? 4.347 -13.158 -13.256 1.00 89.56 113 ILE A N 1
ATOM 833 C CA . ILE A 1 113 ? 4.087 -13.254 -11.817 1.00 89.56 113 ILE A CA 1
ATOM 834 C C . ILE A 1 113 ? 3.224 -12.102 -11.304 1.00 89.56 113 ILE A C 1
ATOM 836 O O . ILE A 1 113 ? 3.292 -10.973 -11.797 1.00 89.56 113 ILE A O 1
ATOM 840 N N . LEU A 1 114 ? 2.500 -12.350 -10.214 1.00 92.12 114 LEU A N 1
ATOM 841 C CA . LEU A 1 114 ? 1.799 -11.299 -9.487 1.00 92.12 114 LEU A CA 1
ATOM 842 C C . LEU A 1 114 ? 2.54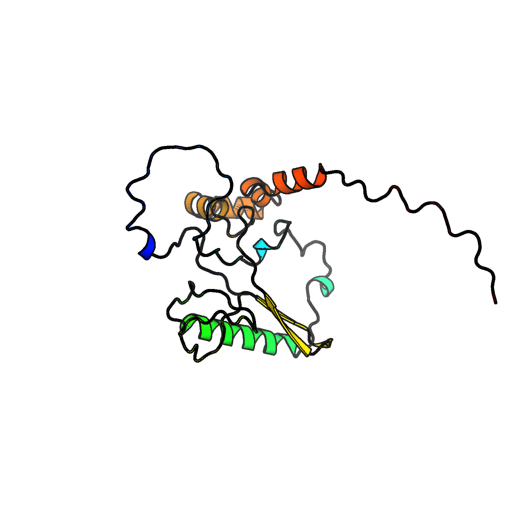2 -10.983 -8.180 1.00 92.12 114 LEU A C 1
ATOM 844 O O . LEU A 1 114 ? 2.320 -11.661 -7.171 1.00 92.12 114 LEU A O 1
ATOM 848 N N . PRO A 1 115 ? 3.335 -9.895 -8.097 1.00 93.44 115 PRO A N 1
ATOM 849 C CA . PRO A 1 115 ? 3.984 -9.458 -6.855 1.00 93.44 115 PRO A CA 1
ATOM 850 C C . PRO A 1 115 ? 3.084 -8.603 -5.953 1.00 93.44 115 PRO A C 1
ATOM 852 O O . PRO A 1 115 ? 2.299 -7.772 -6.421 1.00 93.44 115 PRO A O 1
ATOM 855 N N . HIS A 1 116 ? 3.180 -8.787 -4.631 1.00 94.12 116 HIS A N 1
ATOM 856 C CA . HIS A 1 116 ? 2.422 -7.971 -3.671 1.00 94.12 116 HIS A CA 1
ATOM 857 C C . HIS A 1 116 ? 2.926 -6.516 -3.689 1.00 94.12 116 HIS A C 1
ATOM 859 O O . HIS A 1 116 ? 2.159 -5.574 -3.925 1.00 94.12 116 HIS A O 1
ATOM 865 N N . GLN A 1 117 ? 4.224 -6.315 -3.480 1.00 94.06 117 GLN A N 1
ATOM 866 C CA . GLN A 1 117 ? 4.882 -5.013 -3.542 1.00 94.06 117 GLN A CA 1
ATOM 867 C C . GLN A 1 117 ? 5.969 -5.026 -4.607 1.00 94.06 117 GLN A C 1
ATOM 869 O O . GLN A 1 117 ? 6.700 -6.003 -4.723 1.00 94.06 117 GLN A O 1
ATOM 874 N N . ILE A 1 118 ? 6.109 -3.910 -5.319 1.00 94.69 118 ILE A N 1
ATOM 875 C CA . ILE A 1 118 ? 7.232 -3.636 -6.213 1.00 94.69 118 ILE A CA 1
ATOM 876 C C . ILE A 1 118 ? 7.899 -2.365 -5.690 1.00 94.69 118 ILE A C 1
ATOM 878 O O . ILE A 1 118 ? 7.215 -1.357 -5.493 1.00 94.69 118 ILE A O 1
ATOM 882 N N . ARG A 1 119 ? 9.207 -2.414 -5.428 1.00 93.94 119 ARG A N 1
ATOM 883 C CA . ARG A 1 119 ? 10.025 -1.251 -5.057 1.00 93.94 119 ARG A CA 1
ATOM 884 C C . ARG A 1 119 ? 11.140 -1.090 -6.080 1.00 93.94 119 ARG A C 1
ATOM 886 O O . ARG A 1 119 ? 11.819 -2.060 -6.405 1.00 93.94 119 ARG A O 1
ATOM 893 N N . GLY A 1 120 ? 11.300 0.122 -6.597 1.00 93.94 120 GLY A N 1
ATOM 894 C CA . GLY A 1 120 ? 12.295 0.450 -7.613 1.00 93.94 120 GLY A CA 1
ATOM 895 C C . GLY A 1 120 ? 13.283 1.498 -7.115 1.00 93.94 120 GLY A C 1
ATOM 896 O O . GLY A 1 120 ? 12.908 2.412 -6.384 1.00 93.94 120 GLY A O 1
ATOM 897 N N . SER A 1 121 ? 14.536 1.378 -7.542 1.00 92.81 121 SER A N 1
ATOM 898 C CA . SER A 1 121 ? 15.614 2.327 -7.275 1.00 92.81 121 SER A CA 1
ATOM 899 C C . SER A 1 121 ? 16.251 2.732 -8.597 1.00 92.81 121 SER A C 1
ATOM 901 O O . SER A 1 121 ? 16.967 1.948 -9.211 1.00 92.81 121 SER A O 1
ATOM 903 N N . LEU A 1 122 ? 15.992 3.963 -9.050 1.00 92.19 122 LEU A N 1
ATOM 904 C CA . LEU A 1 122 ? 16.602 4.483 -10.279 1.00 92.19 122 LEU A CA 1
ATOM 905 C C . LEU A 1 122 ? 18.107 4.760 -10.178 1.00 92.19 122 LEU A C 1
ATOM 907 O O . LEU A 1 122 ? 18.778 4.561 -11.183 1.00 92.19 122 LEU A O 1
ATOM 911 N N . PRO A 1 123 ? 18.672 5.234 -9.050 1.00 93.94 123 PRO A N 1
ATOM 912 C CA . PRO A 1 123 ? 20.124 5.394 -8.943 1.00 93.94 123 PRO A CA 1
ATOM 913 C C . PRO A 1 123 ? 20.885 4.078 -9.145 1.00 93.94 123 PRO A C 1
ATOM 915 O O . PRO A 1 123 ? 21.958 4.083 -9.733 1.00 93.94 123 PRO A O 1
ATOM 918 N N . HIS A 1 124 ? 20.296 2.960 -8.711 1.00 94.44 124 HIS A N 1
ATOM 919 C CA . HIS A 1 124 ? 20.889 1.626 -8.819 1.00 94.44 124 HIS A CA 1
ATOM 920 C C . HIS A 1 124 ? 20.305 0.796 -9.972 1.00 94.44 124 HIS A C 1
ATOM 922 O O . HIS A 1 124 ? 20.708 -0.346 -10.151 1.00 94.44 124 HIS A O 1
ATOM 928 N N . PHE A 1 125 ? 19.347 1.342 -10.734 1.00 93.75 125 PHE A N 1
ATOM 929 C CA . PHE A 1 125 ? 18.599 0.641 -11.789 1.00 93.75 125 PHE A CA 1
ATOM 930 C C . PHE A 1 125 ? 18.073 -0.744 -11.364 1.00 93.75 125 PHE A C 1
ATOM 932 O O . PHE A 1 125 ? 18.113 -1.707 -12.124 1.00 93.75 125 PHE A O 1
ATOM 939 N N . GLN A 1 126 ? 17.570 -0.842 -10.132 1.00 94.56 126 GLN A N 1
ATOM 940 C CA . GLN A 1 126 ? 17.120 -2.095 -9.526 1.00 94.56 126 GLN A CA 1
ATOM 941 C C . GLN A 1 126 ? 15.619 -2.083 -9.244 1.00 94.56 126 GLN A C 1
ATOM 943 O O . GLN A 1 126 ? 15.048 -1.053 -8.879 1.00 94.56 126 GLN A O 1
ATOM 948 N N . GLN A 1 127 ? 14.998 -3.257 -9.355 1.00 93.38 127 GLN A N 1
ATOM 949 C CA . GLN A 1 127 ? 13.616 -3.511 -8.962 1.00 93.38 127 GLN A CA 1
ATOM 950 C C . GLN A 1 127 ? 13.560 -4.759 -8.083 1.00 93.38 127 GLN A C 1
ATOM 952 O O . GLN A 1 127 ? 14.141 -5.787 -8.417 1.00 93.38 127 GLN A O 1
ATOM 957 N N . MET A 1 128 ? 12.831 -4.673 -6.974 1.00 92.50 128 MET A N 1
ATOM 958 C CA . MET A 1 128 ? 12.630 -5.776 -6.040 1.00 92.50 128 MET A CA 1
ATOM 959 C C . MET A 1 128 ? 11.144 -6.004 -5.774 1.00 92.50 128 MET A C 1
ATOM 961 O O . MET A 1 128 ? 10.350 -5.059 -5.716 1.00 92.50 128 MET A O 1
ATOM 965 N N . THR A 1 129 ? 10.778 -7.267 -5.578 1.00 92.94 129 THR A N 1
ATOM 966 C CA . THR A 1 129 ? 9.427 -7.680 -5.194 1.00 92.94 129 THR A CA 1
ATOM 967 C C . THR A 1 129 ? 9.414 -8.139 -3.747 1.00 92.94 129 THR A C 1
ATOM 969 O O . THR A 1 129 ? 10.302 -8.878 -3.332 1.00 92.94 129 THR A O 1
ATOM 972 N N . LEU A 1 130 ? 8.408 -7.723 -2.982 1.00 91.31 130 LEU A N 1
ATOM 973 C CA . LEU A 1 130 ? 8.270 -8.074 -1.568 1.00 91.31 130 LEU A CA 1
ATOM 974 C C . LEU A 1 130 ? 6.863 -8.588 -1.278 1.00 91.31 130 LEU A C 1
ATOM 976 O O . LEU A 1 130 ? 5.888 -8.142 -1.892 1.00 91.31 130 LEU A O 1
ATOM 980 N N . VAL A 1 131 ? 6.761 -9.467 -0.284 1.00 91.31 131 VAL A N 1
ATOM 981 C CA . VAL A 1 131 ? 5.488 -9.940 0.262 1.00 91.31 131 VAL A CA 1
ATOM 982 C C . VAL A 1 131 ? 5.416 -9.553 1.733 1.00 91.31 131 VAL A C 1
ATOM 984 O O . VAL A 1 131 ? 6.169 -10.051 2.557 1.00 91.31 131 VAL A O 1
ATOM 987 N N . GLY A 1 132 ? 4.510 -8.629 2.051 1.00 90.62 132 GLY A N 1
ATOM 988 C CA . GLY A 1 132 ? 4.044 -8.381 3.415 1.00 90.62 132 GLY A CA 1
ATOM 989 C C . GLY A 1 132 ? 2.700 -9.058 3.685 1.00 90.62 132 GLY A C 1
ATOM 990 O O . GLY A 1 132 ? 1.846 -9.150 2.797 1.00 90.62 132 GLY A O 1
ATOM 991 N N . HIS A 1 133 ? 2.482 -9.485 4.920 1.00 91.19 133 HIS A N 1
ATOM 992 C CA . HIS A 1 133 ? 1.218 -10.080 5.348 1.00 91.19 133 HIS A CA 1
ATOM 993 C C . HIS A 1 133 ? 0.408 -9.099 6.190 1.00 91.19 133 HIS A C 1
ATOM 995 O O . HIS A 1 133 ? 0.922 -8.107 6.705 1.00 91.19 133 HIS A O 1
ATOM 1001 N N . SER A 1 134 ? -0.893 -9.343 6.288 1.00 92.25 134 SER A N 1
ATOM 1002 C CA . SER A 1 134 ? -1.769 -8.504 7.092 1.00 92.25 134 SER A CA 1
ATOM 1003 C C . SER A 1 134 ? -1.497 -8.682 8.584 1.00 92.25 134 SER A C 1
ATOM 1005 O O . SER A 1 134 ? -1.503 -9.814 9.068 1.00 92.25 134 SER A O 1
ATOM 1007 N N . SER A 1 135 ? -1.373 -7.575 9.314 1.00 90.62 135 SER A N 1
ATOM 1008 C CA . SER A 1 135 ? -1.302 -7.583 10.777 1.00 90.62 135 SER A CA 1
ATOM 1009 C C . SER A 1 135 ? -2.694 -7.489 11.411 1.00 90.62 135 SER A C 1
ATOM 1011 O O . SER A 1 135 ? -3.589 -6.814 10.889 1.00 90.62 135 SER A O 1
ATOM 1013 N N . ASN A 1 136 ? -2.871 -8.140 12.563 1.00 89.69 136 ASN A N 1
ATOM 1014 C CA . ASN A 1 136 ? -4.082 -8.017 13.379 1.00 89.69 136 ASN A CA 1
ATOM 1015 C C . ASN A 1 136 ? -4.196 -6.640 14.051 1.00 89.69 136 ASN A C 1
ATOM 1017 O O . ASN A 1 136 ? -5.308 -6.199 14.318 1.00 89.69 136 ASN A O 1
ATOM 1021 N N . SER A 1 137 ? -3.074 -5.944 14.243 1.00 91.25 137 SER A N 1
ATOM 1022 C CA . SER A 1 137 ? -3.015 -4.604 14.846 1.00 91.25 137 SER A CA 1
ATOM 1023 C C . SER A 1 137 ? -2.958 -3.479 13.807 1.00 91.25 137 SER A C 1
ATOM 1025 O O . SER A 1 137 ? -2.755 -2.323 14.163 1.00 91.25 137 SER A O 1
ATOM 1027 N N . CYS A 1 138 ? -3.132 -3.792 12.516 1.00 92.75 138 CYS A N 1
ATOM 1028 C CA . CYS A 1 138 ? -3.108 -2.789 11.452 1.00 92.75 138 CYS A CA 1
ATOM 1029 C C . CYS A 1 138 ? -4.269 -1.796 11.595 1.00 92.75 138 CYS A C 1
ATOM 1031 O O . CYS A 1 138 ? -5.429 -2.205 11.578 1.00 92.75 138 CYS A O 1
ATOM 1033 N N . THR A 1 139 ? -3.955 -0.501 11.593 1.00 93.31 139 THR A N 1
ATOM 1034 C CA . THR A 1 139 ? -4.886 0.641 11.714 1.00 93.31 139 THR A CA 1
ATOM 1035 C C . THR A 1 139 ? -5.875 0.795 10.550 1.00 93.31 139 THR A C 1
ATOM 1037 O O . THR A 1 139 ? -6.759 1.645 10.599 1.00 93.31 139 THR A O 1
ATOM 1040 N N . SER A 1 140 ? -5.771 -0.035 9.503 1.00 92.25 140 SER A N 1
ATOM 1041 C CA . SER A 1 140 ? -6.597 0.064 8.291 1.00 92.25 140 SER A CA 1
ATOM 1042 C C . SER A 1 140 ? -7.323 -1.234 7.921 1.00 92.25 140 SER A C 1
ATOM 1044 O O . SER A 1 140 ? -8.541 -1.233 7.760 1.00 92.25 140 SER A O 1
ATOM 1046 N N . CYS A 1 141 ? -6.612 -2.359 7.764 1.00 92.56 141 CYS A N 1
ATOM 1047 C CA . CYS A 1 141 ? -7.202 -3.580 7.192 1.00 92.56 141 CYS A CA 1
ATOM 1048 C C . CYS A 1 141 ? -7.420 -4.727 8.191 1.00 92.56 141 CYS A C 1
ATOM 1050 O O . CYS A 1 141 ? -7.646 -5.871 7.770 1.00 92.56 141 CYS A O 1
ATOM 1052 N N . CYS A 1 142 ? -7.283 -4.483 9.496 1.00 92.31 142 CYS A N 1
ATOM 1053 C CA . CYS A 1 142 ? -7.594 -5.498 10.498 1.00 92.31 142 CYS A CA 1
ATOM 1054 C C . CYS A 1 142 ? -9.111 -5.748 10.576 1.00 92.31 142 CYS A C 1
ATOM 1056 O O . CYS A 1 142 ? -9.931 -4.930 10.147 1.00 92.31 142 CYS A O 1
ATOM 1058 N N . SER A 1 143 ? -9.507 -6.906 11.106 1.00 92.81 143 SER A N 1
ATOM 1059 C CA . SER A 1 143 ? -10.923 -7.272 11.238 1.00 92.81 143 SER A CA 1
ATOM 1060 C C . SER A 1 143 ? -11.694 -6.305 12.136 1.00 92.81 143 SER A C 1
ATOM 1062 O O . SER A 1 143 ? -12.858 -6.029 11.843 1.00 92.81 143 SER A O 1
ATOM 1064 N N . THR A 1 144 ? -11.059 -5.767 13.181 1.00 94.19 144 THR A N 1
ATOM 1065 C CA . THR A 1 144 ? -11.662 -4.800 14.107 1.00 94.19 144 THR A CA 1
ATOM 1066 C C . THR A 1 144 ? -12.059 -3.517 13.386 1.00 94.19 144 THR A C 1
ATOM 1068 O O . THR A 1 144 ? -13.234 -3.163 13.404 1.00 94.19 144 THR A O 1
ATOM 1071 N N . VAL A 1 145 ? -11.131 -2.887 12.655 1.00 94.88 145 VAL A N 1
ATOM 1072 C CA . VAL A 1 145 ? -11.385 -1.646 11.896 1.00 94.88 145 VAL A CA 1
ATOM 1073 C C . VAL A 1 145 ? -12.498 -1.844 10.873 1.00 94.88 145 VAL A C 1
ATOM 1075 O O . VAL A 1 145 ? -13.444 -1.063 10.820 1.00 94.88 145 VAL A O 1
ATOM 1078 N N . VAL A 1 146 ? -12.438 -2.926 10.090 1.00 94.62 146 VAL A N 1
ATOM 1079 C CA . VAL A 1 146 ? -13.462 -3.201 9.070 1.00 94.62 146 VAL A CA 1
ATOM 1080 C C . VAL A 1 146 ? -14.834 -3.456 9.706 1.00 94.62 146 VAL A C 1
ATOM 1082 O O . VAL A 1 146 ? -15.855 -3.050 9.151 1.00 94.62 146 VAL A O 1
ATOM 1085 N N . SER A 1 147 ? -14.878 -4.111 10.868 1.00 95.31 147 SER A N 1
ATOM 1086 C CA . SER A 1 147 ? -16.129 -4.371 11.588 1.00 95.31 147 SER A CA 1
ATOM 1087 C C . SER A 1 147 ? -16.715 -3.098 12.196 1.00 95.31 147 SER A C 1
ATOM 1089 O O . SER A 1 147 ? -17.914 -2.871 12.058 1.00 95.31 147 SER A O 1
ATOM 1091 N N . GLU A 1 148 ? -15.893 -2.255 12.821 1.00 95.50 148 GLU A N 1
ATOM 1092 C CA . GLU A 1 148 ? -16.319 -0.965 13.376 1.00 95.50 148 GLU A CA 1
ATOM 1093 C C . GLU A 1 148 ? -16.827 -0.027 12.283 1.00 95.50 148 GLU A C 1
ATOM 1095 O O . GLU A 1 148 ? -17.914 0.539 12.411 1.00 95.50 148 GLU A O 1
ATOM 1100 N N . TYR A 1 149 ? -16.121 0.045 11.152 1.00 95.81 149 TYR A N 1
ATOM 1101 C CA . TYR A 1 149 ? -16.579 0.799 9.991 1.00 95.81 149 TYR A CA 1
ATOM 1102 C C . TYR A 1 149 ? -17.937 0.299 9.475 1.00 95.81 149 TYR A C 1
ATOM 1104 O O . TYR A 1 149 ? -18.830 1.103 9.225 1.00 95.81 149 TYR A O 1
ATOM 1112 N N . ARG A 1 150 ? -18.146 -1.021 9.361 1.00 95.56 150 ARG A N 1
ATOM 1113 C CA . ARG A 1 150 ? -19.440 -1.578 8.918 1.00 95.56 150 ARG A CA 1
ATOM 1114 C C . ARG A 1 150 ? -20.587 -1.301 9.891 1.00 95.56 150 ARG A C 1
ATOM 1116 O O . ARG A 1 150 ? -21.720 -1.172 9.444 1.00 95.56 150 ARG A O 1
ATOM 1123 N N . LYS A 1 151 ? -20.310 -1.246 11.196 1.00 96.81 151 LYS A N 1
ATOM 1124 C CA . LYS A 1 151 ? -21.325 -1.009 12.233 1.00 96.81 151 LYS A CA 1
ATOM 1125 C C . LYS A 1 151 ? -21.687 0.469 12.372 1.00 96.81 151 LYS A C 1
ATOM 1127 O O . LYS A 1 151 ? -22.862 0.789 12.495 1.00 96.81 151 LYS A O 1
ATOM 1132 N N . ARG A 1 152 ? -20.686 1.353 12.387 1.00 96.81 152 ARG A N 1
ATOM 1133 C CA . ARG A 1 152 ? -20.831 2.772 12.766 1.00 96.81 152 ARG A CA 1
ATOM 1134 C C . ARG A 1 152 ? -20.706 3.738 11.587 1.00 96.81 152 ARG A C 1
ATOM 1136 O O . ARG A 1 152 ? -21.089 4.900 11.692 1.00 96.81 152 ARG A O 1
ATOM 1143 N N . GLY A 1 153 ? -20.188 3.274 10.450 1.00 96.19 153 GLY A N 1
ATOM 1144 C CA . GLY A 1 153 ? -20.123 4.034 9.204 1.00 96.19 153 GLY A CA 1
ATOM 1145 C C . GLY A 1 153 ? -19.364 5.353 9.343 1.00 96.19 153 GLY A C 1
ATOM 1146 O O . GLY A 1 153 ? -18.183 5.377 9.688 1.00 96.19 153 GLY A O 1
ATOM 1147 N N . MET A 1 154 ? -20.051 6.461 9.051 1.00 97.00 154 MET A N 1
ATOM 1148 C CA . MET A 1 154 ? -19.461 7.803 9.045 1.00 97.00 154 MET A CA 1
ATOM 1149 C C . MET A 1 154 ? -19.001 8.264 10.431 1.00 97.00 154 MET A C 1
ATOM 1151 O O . MET A 1 154 ? -17.994 8.955 10.538 1.00 97.00 154 MET A O 1
ATOM 1155 N N . GLU A 1 155 ? -19.695 7.861 11.496 1.00 97.31 155 GLU A N 1
ATOM 1156 C CA . GLU A 1 155 ? -19.320 8.242 12.861 1.00 97.31 155 GLU A CA 1
ATOM 1157 C C . GLU A 1 155 ? -17.912 7.734 13.208 1.00 97.31 155 GLU A C 1
ATOM 1159 O O . GLU A 1 155 ? -17.090 8.477 13.740 1.00 97.31 155 GLU A O 1
ATOM 1164 N N . PHE A 1 156 ? -17.605 6.491 12.820 1.00 96.88 156 PHE A N 1
ATOM 1165 C CA . PHE A 1 156 ? -16.274 5.908 12.975 1.00 96.88 156 PHE A CA 1
ATOM 1166 C C . PHE A 1 156 ? -15.211 6.689 12.192 1.00 96.88 156 PHE A C 1
ATOM 1168 O O . PHE A 1 156 ? -14.139 6.959 12.729 1.00 96.88 156 PHE A O 1
ATOM 1175 N N . ILE A 1 157 ? -15.510 7.084 10.947 1.00 95.75 157 ILE A N 1
ATOM 1176 C CA . ILE A 1 157 ? -14.585 7.877 10.123 1.00 95.75 157 ILE A CA 1
ATOM 1177 C C . ILE A 1 157 ? -14.298 9.226 10.787 1.00 95.75 157 ILE A C 1
ATOM 1179 O O . ILE A 1 157 ? -13.140 9.614 10.903 1.00 95.75 157 ILE A O 1
ATOM 1183 N N . LEU A 1 158 ? -15.334 9.934 11.240 1.00 96.00 158 LEU A N 1
ATOM 1184 C CA . LEU A 1 158 ? -15.169 11.236 11.885 1.00 96.00 158 LEU A CA 1
ATOM 1185 C C . LEU A 1 158 ? -14.343 11.131 13.167 1.00 96.00 158 LEU A C 1
ATOM 1187 O O . LEU A 1 158 ? -13.509 11.998 13.414 1.00 96.00 158 LEU A O 1
ATOM 1191 N N . GLN A 1 159 ? -14.528 10.078 13.964 1.00 94.88 159 GLN A N 1
ATOM 1192 C CA . GLN A 1 159 ? -13.682 9.852 15.135 1.00 94.88 159 GLN A CA 1
ATOM 1193 C C . GLN A 1 159 ? -12.233 9.570 14.744 1.00 94.88 159 GLN A C 1
ATOM 1195 O O . GLN A 1 159 ? -11.334 10.184 15.306 1.00 94.88 159 GLN A O 1
ATOM 1200 N N . ALA A 1 160 ? -12.006 8.716 13.745 1.00 94.25 160 ALA A N 1
ATOM 1201 C CA . ALA A 1 160 ? -10.665 8.404 13.262 1.00 94.25 160 ALA A CA 1
ATOM 1202 C C . ALA A 1 160 ? -9.925 9.625 12.694 1.00 94.25 160 ALA A C 1
ATOM 1204 O O . ALA A 1 160 ? -8.719 9.736 12.874 1.00 94.25 160 ALA A O 1
ATOM 1205 N N . ILE A 1 161 ? -10.631 10.548 12.034 1.00 92.44 161 ILE A N 1
ATOM 1206 C CA . ILE A 1 161 ? -10.037 11.780 11.494 1.00 92.44 161 ILE A CA 1
ATOM 1207 C C . ILE A 1 161 ? -9.725 12.783 12.609 1.00 92.44 161 ILE A C 1
ATOM 1209 O O . ILE A 1 161 ? -8.669 13.409 12.594 1.00 92.44 161 ILE A O 1
ATOM 1213 N N . ASN A 1 162 ? -10.643 12.964 13.562 1.00 93.06 162 ASN A N 1
ATOM 1214 C CA . ASN A 1 162 ? -10.523 14.020 14.570 1.00 93.06 162 ASN A CA 1
ATOM 1215 C C . ASN A 1 162 ? -9.682 13.616 15.792 1.00 93.06 162 ASN A C 1
ATOM 1217 O O . ASN A 1 162 ? -9.238 14.488 16.537 1.00 93.06 162 ASN A O 1
ATOM 1221 N N . HIS A 1 163 ? -9.461 12.318 16.017 1.00 92.62 163 HIS A N 1
ATOM 1222 C CA . HIS A 1 163 ? -8.707 11.802 17.159 1.00 92.62 163 HIS A CA 1
ATOM 1223 C C . HIS A 1 163 ? -7.507 10.965 16.682 1.00 92.62 163 HIS A C 1
ATOM 1225 O O . HIS A 1 163 ? -7.689 9.802 16.323 1.00 92.62 163 HIS A O 1
ATOM 1231 N N . PRO A 1 164 ? -6.274 11.509 16.722 1.00 86.12 164 PRO A N 1
ATOM 1232 C CA . PRO A 1 164 ? -5.087 10.852 16.162 1.00 86.12 164 PRO A CA 1
ATOM 1233 C C . PRO A 1 164 ? -4.801 9.445 16.706 1.00 86.12 164 PRO A C 1
ATOM 1235 O O . PRO A 1 164 ? -4.401 8.567 15.949 1.00 86.12 164 PRO A O 1
ATOM 1238 N N . THR A 1 165 ? -5.040 9.206 18.000 1.00 90.50 165 THR A N 1
ATOM 1239 C CA . THR A 1 165 ? -4.760 7.910 18.649 1.00 90.50 165 THR A CA 1
ATOM 1240 C C . THR A 1 165 ? -5.894 6.902 18.495 1.00 90.50 165 THR A C 1
ATOM 1242 O O . THR A 1 165 ? -5.715 5.724 18.781 1.00 90.50 165 THR A O 1
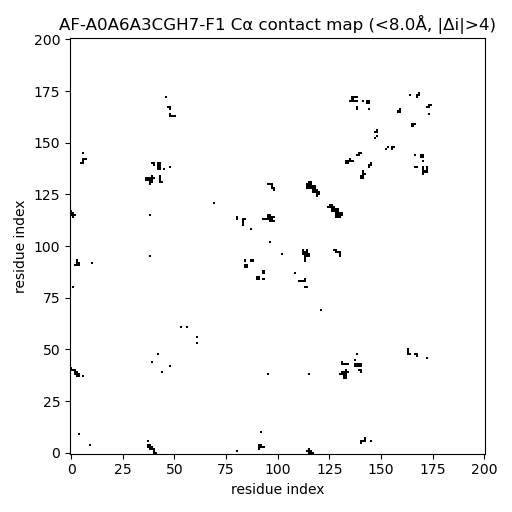ATOM 1245 N N . TYR A 1 166 ? -7.068 7.326 18.023 1.00 93.75 166 TYR A N 1
ATOM 1246 C CA . TYR A 1 166 ? -8.275 6.503 18.067 1.00 93.75 166 TYR A CA 1
ATOM 1247 C C . TYR A 1 166 ? -8.124 5.186 17.300 1.00 93.75 166 TYR A C 1
ATOM 1249 O O . TYR A 1 166 ? -8.554 4.135 17.774 1.00 93.75 166 TYR A O 1
ATOM 1257 N N . LEU A 1 167 ? -7.483 5.218 16.127 1.00 94.00 167 LEU A N 1
ATOM 1258 C CA . LEU A 1 167 ? -7.220 3.996 15.369 1.00 94.00 167 LEU A CA 1
ATOM 1259 C C . LEU A 1 167 ? -6.222 3.085 16.086 1.00 94.00 167 LEU A C 1
ATOM 1261 O O . LEU A 1 167 ? -6.426 1.876 16.075 1.00 94.00 167 LEU A O 1
ATOM 1265 N N . GLU A 1 168 ? -5.190 3.639 16.724 1.00 93.12 168 GLU A N 1
ATOM 1266 C CA . GLU A 1 168 ? -4.199 2.862 17.480 1.00 93.12 168 GLU A CA 1
ATOM 1267 C C . GLU A 1 168 ? -4.841 2.167 18.685 1.00 93.12 168 GLU A C 1
ATOM 1269 O O . GLU A 1 168 ? -4.586 0.986 18.939 1.00 93.12 168 GLU A O 1
ATOM 1274 N N . ASP A 1 169 ? -5.734 2.875 19.375 1.00 92.62 169 ASP A N 1
ATOM 1275 C CA . ASP A 1 169 ? -6.458 2.378 20.540 1.00 92.62 169 ASP A CA 1
ATOM 1276 C C . ASP A 1 169 ? -7.418 1.247 20.147 1.00 92.62 169 ASP A C 1
ATOM 1278 O O . ASP A 1 169 ? -7.423 0.179 20.762 1.00 92.62 169 ASP A O 1
ATOM 1282 N N . VAL A 1 170 ? -8.187 1.431 19.067 1.00 93.00 170 VAL A N 1
ATOM 1283 C CA . VAL A 1 170 ? -9.133 0.422 18.560 1.00 93.00 170 VAL A CA 1
ATOM 1284 C C . VAL A 1 170 ? -8.417 -0.835 18.060 1.00 93.00 170 VAL A C 1
ATOM 1286 O O . VAL A 1 170 ? -8.952 -1.939 18.188 1.00 93.00 170 VAL A O 1
ATOM 1289 N N . THR A 1 171 ? -7.219 -0.710 17.485 1.00 92.56 171 THR A N 1
ATOM 1290 C CA . THR A 1 171 ? -6.458 -1.865 16.976 1.00 92.56 171 THR A CA 1
ATOM 1291 C C . THR A 1 171 ? -5.524 -2.497 17.998 1.00 92.56 171 THR A C 1
ATOM 1293 O O . THR A 1 171 ? -4.854 -3.481 17.672 1.00 92.56 171 THR A O 1
ATOM 1296 N N . GLY A 1 172 ? -5.472 -1.963 19.221 1.00 90.69 172 GLY A N 1
ATOM 1297 C CA . GLY A 1 172 ? -4.545 -2.406 20.260 1.00 90.69 172 GLY A CA 1
ATOM 1298 C C . GLY A 1 172 ? -3.078 -2.104 19.938 1.00 90.69 172 GLY A C 1
ATOM 1299 O O . GLY A 1 172 ? -2.189 -2.677 20.565 1.00 90.69 172 GLY A O 1
ATOM 1300 N N . LEU A 1 173 ? -2.810 -1.226 18.967 1.00 88.94 173 LEU A N 1
ATOM 1301 C CA . LEU A 1 173 ? -1.456 -0.800 18.619 1.00 88.94 173 LEU A CA 1
ATOM 1302 C C . LEU A 1 173 ? -0.843 0.036 19.750 1.00 88.94 173 LEU A C 1
ATOM 1304 O O . LEU A 1 173 ? 0.328 -0.156 20.066 1.00 88.94 173 LEU A O 1
ATOM 1308 N N . THR A 1 174 ? -1.643 0.856 20.437 1.00 89.62 174 THR A N 1
ATOM 1309 C CA . THR A 1 174 ? -1.203 1.627 21.612 1.00 89.62 174 THR A CA 1
ATOM 1310 C C . THR A 1 174 ? -0.634 0.723 22.709 1.00 89.62 174 THR A C 1
ATOM 1312 O O . THR A 1 174 ? 0.422 1.005 23.277 1.00 89.62 174 THR A O 1
ATOM 1315 N N . GLU A 1 175 ? -1.312 -0.392 23.002 1.00 88.94 175 GLU A N 1
ATOM 1316 C CA . GLU A 1 175 ? -0.844 -1.370 23.993 1.00 88.94 175 GLU A CA 1
ATOM 1317 C C . GLU A 1 175 ? 0.412 -2.098 23.506 1.00 88.94 175 GLU A C 1
ATOM 1319 O O . GLU A 1 175 ? 1.365 -2.265 24.266 1.00 88.94 175 GLU A O 1
ATOM 1324 N N . LEU A 1 176 ? 0.456 -2.465 22.221 1.00 87.00 176 LEU A N 1
ATOM 1325 C CA . LEU A 1 176 ? 1.627 -3.099 21.622 1.00 87.00 176 LEU A CA 1
ATOM 1326 C C . LEU A 1 176 ? 2.870 -2.203 21.749 1.00 87.00 176 LEU A C 1
ATOM 1328 O O . LEU A 1 176 ? 3.906 -2.663 22.226 1.00 87.00 176 LEU A O 1
ATOM 1332 N N . MET A 1 177 ? 2.758 -0.918 21.408 1.00 86.19 177 MET A N 1
ATOM 1333 C CA . MET A 1 177 ? 3.847 0.058 21.540 1.00 86.19 177 MET A CA 1
ATOM 1334 C C . MET A 1 177 ? 4.276 0.247 22.997 1.00 86.19 177 MET A C 1
ATOM 1336 O O . MET A 1 177 ? 5.469 0.282 23.294 1.00 86.19 177 MET A O 1
ATOM 1340 N N . ARG A 1 178 ? 3.317 0.322 23.927 1.00 88.00 178 ARG A N 1
ATOM 1341 C CA . ARG A 1 178 ? 3.601 0.414 25.365 1.00 88.00 178 ARG A CA 1
ATOM 1342 C C . ARG A 1 178 ? 4.386 -0.798 25.862 1.00 88.00 178 ARG A C 1
ATOM 1344 O O . ARG A 1 178 ? 5.375 -0.624 26.569 1.00 88.00 178 ARG A O 1
ATOM 1351 N N . SER A 1 179 ? 3.968 -2.002 25.476 1.00 87.25 179 SER A N 1
ATOM 1352 C CA . SER A 1 179 ? 4.634 -3.247 25.866 1.00 87.25 179 SER A CA 1
ATOM 1353 C C . SER A 1 179 ? 6.058 -3.344 25.311 1.00 87.25 179 S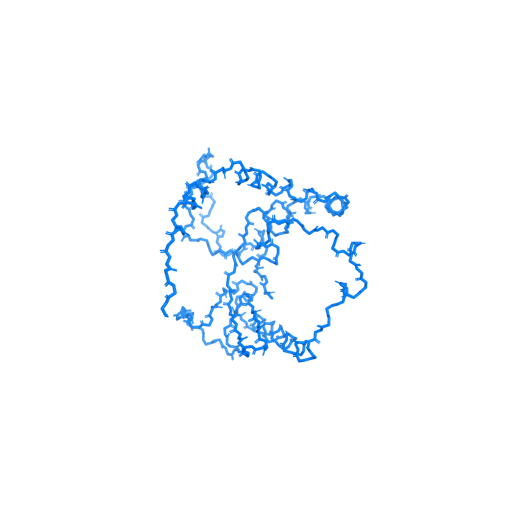ER A C 1
ATOM 1355 O O . SER A 1 179 ? 6.965 -3.752 26.033 1.00 87.25 179 SER A O 1
ATOM 1357 N N . ALA A 1 180 ? 6.274 -2.887 24.074 1.00 85.75 180 ALA A N 1
ATOM 1358 C CA . ALA A 1 180 ? 7.593 -2.842 23.454 1.00 85.75 180 ALA A CA 1
ATOM 1359 C C . ALA A 1 180 ? 8.521 -1.841 24.160 1.00 85.75 180 ALA A C 1
ATOM 1361 O O . ALA A 1 180 ? 9.659 -2.175 24.466 1.00 85.75 180 ALA A O 1
ATOM 1362 N N . ASN A 1 181 ? 8.021 -0.649 24.498 1.00 83.75 181 ASN A N 1
ATOM 1363 C CA . ASN A 1 181 ? 8.806 0.376 25.196 1.00 83.75 181 ASN A CA 1
ATOM 1364 C C . ASN A 1 181 ? 9.122 0.012 26.654 1.00 83.75 181 ASN A C 1
ATOM 1366 O O . ASN A 1 181 ? 10.117 0.475 27.205 1.00 83.75 181 ASN A O 1
ATOM 1370 N N . ALA A 1 182 ? 8.279 -0.798 27.299 1.00 84.50 182 ALA A N 1
ATOM 1371 C CA . ALA A 1 182 ? 8.542 -1.307 28.643 1.00 84.50 182 ALA A CA 1
ATOM 1372 C C . ALA A 1 182 ? 9.658 -2.367 28.662 1.00 84.50 182 ALA A C 1
ATOM 1374 O O . ALA A 1 182 ? 10.245 -2.628 29.715 1.00 84.50 182 ALA A O 1
ATOM 1375 N N . PHE A 1 183 ? 9.961 -2.971 27.511 1.00 78.62 183 PHE A N 1
ATOM 1376 C CA . PHE A 1 183 ? 11.026 -3.949 27.363 1.00 78.62 183 PHE A CA 1
ATOM 1377 C C . PHE A 1 183 ? 12.384 -3.237 27.283 1.00 78.62 183 PHE A C 1
ATOM 1379 O O . PHE A 1 183 ? 12.867 -2.888 26.209 1.00 78.62 183 PHE A O 1
ATOM 1386 N N . LYS A 1 184 ? 13.001 -2.991 28.445 1.00 69.81 184 LYS A N 1
ATOM 1387 C CA . LYS A 1 184 ? 14.393 -2.528 28.523 1.00 69.81 184 LYS A CA 1
ATOM 1388 C C . LYS A 1 184 ? 15.319 -3.635 28.028 1.00 69.81 184 LYS A C 1
ATOM 1390 O O . LYS A 1 184 ? 15.411 -4.684 28.660 1.00 69.81 184 LYS A O 1
ATOM 1395 N N . LEU A 1 185 ? 15.998 -3.383 26.916 1.00 67.06 185 LEU A N 1
ATOM 1396 C CA . LEU A 1 185 ? 17.117 -4.197 26.474 1.00 67.06 185 LEU A CA 1
ATOM 1397 C C . LEU A 1 185 ? 18.427 -3.581 26.984 1.00 67.06 185 LEU A C 1
ATOM 1399 O O . LEU A 1 185 ? 18.611 -2.369 26.904 1.00 67.06 185 LEU A O 1
ATOM 1403 N N . ASP A 1 186 ? 19.306 -4.433 27.490 1.00 64.00 186 ASP A N 1
ATOM 1404 C CA . ASP A 1 186 ? 20.626 -4.102 28.022 1.00 64.00 186 ASP A CA 1
ATOM 1405 C C . ASP A 1 186 ? 21.670 -4.177 26.895 1.00 64.00 186 ASP A C 1
ATOM 1407 O O . ASP A 1 186 ? 22.279 -5.222 26.684 1.00 64.00 186 ASP A O 1
ATOM 1411 N N . TRP A 1 187 ? 21.772 -3.134 26.063 1.00 65.38 187 TRP A N 1
ATOM 1412 C CA . TRP A 1 187 ? 22.731 -3.102 24.940 1.00 65.38 187 TRP A CA 1
ATOM 1413 C C . TRP A 1 187 ? 23.855 -2.068 25.093 1.00 65.38 187 TRP A C 1
ATOM 1415 O O . TRP A 1 187 ? 24.642 -1.946 24.163 1.00 65.38 187 TRP A O 1
ATOM 1425 N N . ASP A 1 188 ? 23.985 -1.378 26.232 1.00 54.62 188 ASP A N 1
ATOM 1426 C CA . ASP A 1 188 ? 24.889 -0.217 26.355 1.00 54.62 188 ASP A CA 1
ATOM 1427 C C . ASP A 1 188 ? 25.801 -0.220 27.609 1.00 54.62 188 ASP A C 1
ATOM 1429 O O . ASP A 1 188 ? 26.130 0.850 28.109 1.00 54.62 188 ASP A O 1
ATOM 1433 N N . ASP A 1 189 ? 26.270 -1.379 28.094 1.00 55.75 189 ASP A N 1
ATOM 1434 C CA . ASP A 1 189 ? 27.207 -1.437 29.243 1.00 55.75 189 ASP A CA 1
ATOM 1435 C C . ASP A 1 189 ? 28.643 -1.937 28.904 1.00 55.75 189 ASP A C 1
ATOM 1437 O O . ASP A 1 189 ? 29.441 -2.155 29.813 1.00 55.75 189 ASP A O 1
ATOM 1441 N N . GLU A 1 190 ? 29.048 -2.074 27.627 1.00 56.91 190 GLU A N 1
ATOM 1442 C CA . GLU A 1 190 ? 30.418 -2.530 27.261 1.00 56.91 190 GLU A CA 1
ATOM 1443 C C . GLU A 1 190 ? 31.101 -1.757 26.102 1.00 56.91 190 GLU A C 1
ATOM 1445 O O . GLU A 1 190 ? 31.711 -2.361 25.221 1.00 56.91 190 GLU A O 1
ATOM 1450 N N . ILE A 1 191 ? 31.067 -0.414 26.081 1.00 55.03 191 ILE A N 1
ATOM 1451 C CA . ILE A 1 191 ? 32.008 0.383 25.247 1.00 55.03 191 ILE A CA 1
ATOM 1452 C C . ILE A 1 191 ? 32.609 1.563 26.034 1.00 55.03 191 ILE A C 1
ATOM 1454 O O . ILE A 1 191 ? 32.624 2.702 25.578 1.00 55.03 191 ILE A O 1
ATOM 1458 N N . GLU A 1 192 ? 33.149 1.298 27.223 1.00 51.69 192 GLU A N 1
ATOM 1459 C CA . GLU A 1 192 ? 34.095 2.209 27.885 1.00 51.69 192 GLU A CA 1
ATOM 1460 C C . GLU A 1 192 ? 35.265 1.416 28.484 1.00 51.69 192 GLU A C 1
ATOM 1462 O O . GLU A 1 192 ? 35.281 1.144 29.678 1.00 51.69 192 GLU A O 1
ATOM 1467 N N . ALA A 1 193 ? 36.225 1.005 27.644 1.00 50.22 193 ALA A N 1
ATOM 1468 C CA . ALA A 1 193 ? 37.654 0.872 27.984 1.00 50.22 193 ALA A CA 1
ATOM 1469 C C . ALA A 1 193 ? 38.412 0.108 26.886 1.00 50.22 193 ALA A C 1
ATOM 1471 O O . ALA A 1 193 ? 38.484 -1.116 26.944 1.00 50.22 193 ALA A O 1
ATOM 1472 N N . ALA A 1 194 ? 38.997 0.821 25.918 1.00 48.38 194 ALA A N 1
ATOM 1473 C CA . ALA A 1 194 ? 40.325 0.535 25.347 1.00 48.38 194 ALA A CA 1
ATOM 1474 C C . ALA A 1 194 ? 40.529 1.334 24.052 1.00 48.38 194 ALA A C 1
ATOM 1476 O O . ALA A 1 194 ? 40.402 0.772 22.979 1.00 48.38 194 ALA A O 1
ATOM 1477 N N . ASP A 1 195 ? 40.868 2.621 24.157 1.00 49.03 195 ASP A N 1
ATOM 1478 C CA . ASP A 1 195 ? 41.518 3.363 23.061 1.00 49.03 195 ASP A CA 1
ATOM 1479 C C . ASP A 1 195 ? 42.594 4.319 23.626 1.00 49.03 195 ASP A C 1
ATOM 1481 O O . ASP A 1 195 ? 42.761 5.455 23.182 1.00 49.03 195 ASP A O 1
ATOM 1485 N N . GLU A 1 196 ? 43.354 3.859 24.629 1.00 50.88 196 GLU A N 1
ATOM 1486 C CA . GLU A 1 196 ? 44.686 4.411 24.893 1.00 50.88 196 GLU A CA 1
ATOM 1487 C C . GLU A 1 196 ? 45.730 3.519 24.208 1.00 50.88 196 GLU A C 1
ATOM 1489 O O . GLU A 1 196 ? 45.843 2.335 24.512 1.00 50.88 196 GLU A O 1
ATOM 1494 N N . GLU A 1 197 ? 46.502 4.147 23.315 1.00 49.97 197 GLU A N 1
ATOM 1495 C CA . GLU A 1 197 ? 47.749 3.676 22.699 1.00 49.97 197 GLU A CA 1
ATOM 1496 C C . GLU A 1 197 ? 47.641 2.893 21.374 1.00 49.97 197 GLU A C 1
ATOM 1498 O O . GLU A 1 197 ? 47.661 1.667 21.326 1.00 49.97 197 GLU A O 1
ATOM 1503 N N . CYS A 1 198 ? 47.691 3.625 20.254 1.00 45.50 198 CYS A N 1
ATOM 1504 C CA . CYS A 1 198 ? 48.386 3.162 19.050 1.00 45.50 198 CYS A CA 1
ATOM 1505 C C . CYS A 1 198 ? 49.199 4.316 18.441 1.00 45.50 198 CYS A C 1
ATOM 1507 O O . CYS A 1 198 ? 48.669 5.321 17.976 1.00 45.50 198 CYS A O 1
ATOM 1509 N N . VAL A 1 199 ? 50.513 4.131 18.531 1.00 44.38 199 VAL A N 1
ATOM 1510 C CA . VAL A 1 199 ? 51.630 4.987 18.121 1.00 44.38 199 VAL A CA 1
ATOM 1511 C C . VAL A 1 199 ? 51.654 5.196 16.599 1.00 44.38 199 VAL A C 1
ATOM 1513 O O . VAL A 1 199 ? 51.460 4.245 15.845 1.00 44.38 199 VAL A O 1
ATOM 1516 N N . GLU A 1 200 ? 51.936 6.427 16.154 1.00 42.62 200 GLU A N 1
ATOM 1517 C CA . GLU A 1 200 ? 52.259 6.741 14.754 1.00 42.62 200 GLU A CA 1
ATOM 1518 C C . GLU A 1 200 ? 53.525 5.989 14.301 1.00 42.62 200 GLU A C 1
ATOM 1520 O O . GLU A 1 200 ? 54.582 6.101 14.929 1.00 42.62 200 GLU A O 1
ATOM 1525 N N . LEU A 1 201 ? 53.424 5.271 13.179 1.00 46.69 201 LEU A N 1
ATOM 1526 C CA . LEU A 1 201 ? 54.551 4.860 12.336 1.00 46.69 201 LEU A CA 1
ATOM 1527 C C . LEU A 1 201 ? 54.287 5.284 10.892 1.00 46.69 201 LEU A C 1
ATOM 1529 O O . LEU A 1 201 ? 53.190 4.962 10.381 1.00 46.69 201 LEU A O 1
#

Solvent-accessible surface area (backbone atoms only — not comparable to full-atom values): 13093 Å² total; per-residue (Å²): 109,54,60,40,55,56,78,86,56,70,73,84,86,68,67,90,76,69,86,79,76,92,79,84,93,81,81,99,71,91,84,74,93,83,62,86,78,50,44,16,56,86,52,34,83,49,96,66,63,87,64,88,80,54,89,89,40,56,73,78,72,70,49,83,90,66,66,80,69,52,61,60,53,56,49,51,55,52,50,53,52,51,54,38,35,70,70,38,92,56,28,60,68,52,70,70,44,45,88,89,59,86,77,74,64,98,59,88,53,92,72,56,81,49,49,30,27,73,50,76,39,78,94,74,74,42,76,49,53,46,82,60,55,54,37,76,46,19,62,62,71,9,60,62,50,52,48,48,39,71,74,49,42,66,61,44,51,54,45,47,71,77,32,69,58,49,39,28,57,72,32,45,35,51,58,52,53,50,57,54,70,69,57,80,75,93,83,81,88,83,87,86,87,86,88,82,87,84,80,93,129